Protein 2HTD (pdb70)

Organism: Lactobacillus delbrueckii subsp. bulgaricus (strain ATCC 11842 / DSM 20081 / BCRC 10696 / JCM 1002 / NBRC 13953 / NCIMB 11778 / NCTC 12712 / WDCM 00102 / Lb 14) (NCBI:txid390333)

Radius of gyration: 17.81 Å; Cα contacts (8 Å, |Δi|>4): 607; chains: 2; bounding box: 43×42×52 Å

Nearest PDB structures (foldseek):
  2htd-assembly1_A  TM=1.008E+00  e=8.133E-24  Lactobacillus delbrueckii subsp. bulgaricus ATCC BAA-365
  6ymh-assembly1_AAA  TM=8.395E-01  e=8.039E-05  Escherichia coli K-12
  6ymh-assembly1_BBB  TM=8.116E-01  e=1.077E-04  Escherichia coli K-12
  1jnw-assembly1_A-2  TM=7.736E-01  e=6.362E-05  Escherichia coli
  1dnl-assembly1_A  TM=7.709E-01  e=7.582E-05  Escherichia coli K-12

B-factor: mean 17.92, std 9.91, range [2.0, 63.34]

Foldseek 3Di:
DWPPDLFDDPVQQVLVVPAWKKKKWAAPVGHMDMDTFRAHDPHRFKDKGWAQPCDDRNVRLVVPIWMKMKRDPPVVGDIKMFTWRKDKAQQDPVLCVVCVVDPRNRIIMIMTGTDTMDD/DDDWWPPDLFADPVQQVLVVPFWKKKWWADPVRDIDIDTFRAHDPHRFKDKGWAQPCPRRVVRLVVFIWMKMKGADVVVRDIKMFIWRKDKAQDDVVLCVVCVVDPRSRIIMIMTGTDTMDD

Secondary structure (P-SEA, 3-state):
cccccccccaaaaaaaacbbbbbbbbcccbbbbbbbbccccccccbbbbbcccccaaaaaaaabbbbbbbbccccccccccccbbbbbbcccaaaaaaacccccccbbbbbbbbccccc/ccccccccccccaaaaaaaaccbbbbbbbcccccccccccccccccccbbbbbbccccaaaaaaaabbbbbbbbbbcccccbbbbbbbbbbbcccaaaaaaacccccccbbbbbbbbccccc

Sequence (241 aa):
KKLNTNKLTEEEQVNLFKNNLVYLATVDADGNPQVGPKGSTVLDPSHLLQYLEKTKGEAYENIKRRGSKVALVAADVPSSHTAVRRVLATTAEVHEDDDYAKKVLAKTEFPNAFVVNLNNIEEVFAFQGKKLNTNKLTEEQVNLFKNNLVYLATVDADGNPQVGPKGSTVLDPSHLQYLEKTKGEAYENIKRGSKVALLVAADVPSHTAVRVLATAEVHEDDDYAKKVLAKTEFPNAFVVNLNIEEVFA

Solvent-accessible surface area: 11544 Å² total

Structure (mmCIF, N/CA/C/O backbone):
data_2HTD
#
_entry.id   2HTD
#
_cell.length_a   34.104
_cell.length_b   71.123
_cell.length_c   47.031
_cell.angle_alpha   90.000
_cell.angle_beta   90.860
_cell.angle_gamma   90.000
#
_symmetry.space_group_name_H-M   'P 1 21 1'
#
loop_
_entity.id
_entity.type
_entity.pdbx_description
1 polymer "Predicted flavin-nucleotide-binding protein from COG3576 family structurally related to pyridoxine 5'-phosphate oxidase"
2 non-polymer 'SULFATE ION'
3 non-polymer 'CHLORIDE ION'
4 water water
#
loop_
_atom_site.group_PDB
_atom_site.id
_atom_site.type_symbol
_atom_site.label_atom_id
_atom_site.label_alt_id
_atom_site.label_comp_id
_atom_site.label_asym_id
_atom_site.label_entity_id
_atom_site.label_seq_id
_atom_site.pdbx_PDB_ins_code
_atom_site.Cartn_x
_atom_site.Cartn_y
_atom_site.Cartn_z
_atom_site.occupancy
_atom_site.B_iso_or_equiv
_atom_site.auth_seq_id
_atom_site.auth_comp_id
_atom_site.auth_asym_id
_atom_site.auth_atom_id
_atom_site.pdbx_PDB_model_num
ATOM 1 C C . GLY A 1 19 ? 37.353 15.864 28.073 1.00 25.83 0 GLY A C 1
ATOM 2 O O . GLY A 1 19 ? 37.691 14.693 27.896 1.00 24.86 0 GLY A O 1
ATOM 11 N N . LYS A 1 21 ? 34.686 13.241 29.335 1.00 19.87 2 LYS A N 1
ATOM 12 C CA . LYS A 1 21 ? 33.764 12.430 28.527 1.00 18.51 2 LYS A CA 1
ATOM 13 C C . LYS A 1 21 ? 32.706 11.793 29.426 1.00 13.64 2 LYS A C 1
ATOM 14 O O . LYS A 1 21 ? 32.967 11.573 30.592 1.00 10.56 2 LYS A O 1
ATOM 17 N N . LYS A 1 22 ? 31.529 11.501 28.860 1.00 13.57 3 LYS A N 1
ATOM 18 C CA . LYS A 1 22 ? 30.466 10.804 29.584 1.00 12.56 3 LYS A CA 1
ATOM 19 C C . LYS A 1 22 ? 30.983 9.460 30.027 1.00 11.23 3 LYS A C 1
ATOM 20 O O . LYS A 1 22 ? 31.481 8.720 29.189 1.00 9.56 3 LYS A O 1
ATOM 25 N N . LEU A 1 23 ? 30.801 9.117 31.303 1.00 9.41 4 LEU A N 1
ATOM 26 C CA . LEU A 1 23 ? 31.230 7.806 31.827 1.00 8.95 4 LEU A CA 1
ATOM 27 C C . LEU A 1 23 ? 30.111 6.767 31.809 1.00 12.00 4 LEU A C 1
ATOM 28 O O . LEU A 1 23 ? 30.350 5.590 32.098 1.00 12.91 4 LEU A O 1
ATOM 33 N N . ASN A 1 24 ? 28.909 7.183 31.429 1.00 9.66 5 ASN A N 1
ATOM 34 C CA . ASN A 1 24 ? 27.775 6.255 31.298 1.00 8.86 5 ASN A CA 1
ATOM 35 C C . ASN A 1 24 ? 27.440 5.594 32.633 1.00 7.99 5 ASN A C 1
ATOM 36 O O . ASN A 1 24 ? 27.284 4.384 32.746 1.00 9.17 5 ASN A O 1
ATOM 41 N N . THR A 1 25 ? 27.346 6.425 33.663 1.00 8.61 6 THR A N 1
ATOM 42 C CA . THR A 1 25 ? 27.012 5.977 35.011 1.00 9.40 6 THR A CA 1
ATOM 43 C C . THR A 1 25 ? 26.396 7.121 35.772 1.00 11.45 6 THR A C 1
ATOM 44 O O . THR A 1 25 ? 26.614 8.284 35.406 1.00 10.53 6 THR A O 1
ATOM 48 N N . ASN A 1 26 ? 25.601 6.810 36.811 1.00 10.46 7 ASN A N 1
ATOM 49 C CA . ASN A 1 26 ? 25.165 7.858 37.736 1.00 7.80 7 ASN A CA 1
ATOM 50 C C . ASN A 1 26 ? 25.796 7.708 39.115 1.00 9.28 7 ASN A C 1
ATOM 51 O O . ASN A 1 26 ? 25.296 8.266 40.091 1.00 11.62 7 ASN A O 1
ATOM 56 N N . LYS A 1 27 ? 26.920 7.014 39.181 1.00 9.27 8 LYS A N 1
ATOM 57 C CA . LYS A 1 27 ? 27.585 6.717 40.461 1.00 10.06 8 LYS A CA 1
ATOM 58 C C . LYS A 1 27 ? 29.040 7.183 40.448 1.00 12.60 8 LYS A C 1
ATOM 59 O O . LYS A 1 27 ? 29.843 6.741 39.621 1.00 12.07 8 LYS A O 1
ATOM 65 N N . LEU A 1 28 ? 29.386 8.036 41.399 1.00 12.75 9 LEU A N 1
ATOM 66 C CA . LEU A 1 28 ? 30.757 8.457 41.622 1.00 13.04 9 LEU A CA 1
ATOM 67 C C . LEU A 1 28 ? 31.625 7.315 42.074 1.00 12.61 9 LEU A C 1
ATOM 68 O O . LEU A 1 28 ? 31.176 6.447 42.799 1.00 9.74 9 LEU A O 1
ATOM 73 N N . THR A 1 29 ? 32.879 7.312 41.626 1.00 11.57 10 THR A N 1
ATOM 74 C CA . THR A 1 29 ? 33.875 6.390 42.134 1.00 10.55 10 THR A CA 1
ATOM 75 C C . THR A 1 29 ? 34.426 6.934 43.418 1.00 10.13 10 THR A C 1
ATOM 76 O O . THR A 1 29 ? 34.234 8.117 43.719 1.00 8.31 10 THR A O 1
ATOM 80 N N . GLU A 1 30 ? 35.183 6.116 44.144 1.00 9.66 11 GLU A N 1
ATOM 81 C CA . GLU A 1 30 ? 35.828 6.607 45.351 1.00 8.15 11 GLU A CA 1
ATOM 82 C C . GLU A 1 30 ? 36.742 7.834 45.095 1.00 10.00 11 GLU A C 1
ATOM 83 O O . GLU A 1 30 ? 36.719 8.783 45.860 1.00 10.47 11 GLU A O 1
ATOM 89 N N . GLU A 1 31 ? 37.524 7.815 44.022 1.00 9.56 12 GLU A N 1
ATOM 90 C CA A GLU A 1 31 ? 38.389 8.949 43.697 0.70 8.37 12 GLU A CA 1
ATOM 91 C CA B GLU A 1 31 ? 38.389 8.941 43.677 0.30 8.28 12 GLU A CA 1
ATOM 92 C C . GLU A 1 31 ? 37.557 10.195 43.479 1.00 8.01 12 GLU A C 1
ATOM 93 O O . GLU A 1 31 ? 37.960 11.308 43.860 1.00 9.15 12 GLU A O 1
ATOM 98 N N . GLN A 1 32 ? 36.393 10.039 42.855 1.00 8.51 13 GLN A N 1
ATOM 99 C CA . GLN A 1 32 ? 35.527 11.194 42.576 1.00 7.78 13 GLN A CA 1
ATOM 100 C C . GLN A 1 32 ? 34.842 11.736 43.813 1.00 8.72 13 GLN A C 1
ATOM 101 O O . GLN A 1 32 ? 34.691 12.935 43.964 1.00 8.59 13 GLN A O 1
ATOM 107 N N . VAL A 1 33 ? 34.435 10.841 44.698 1.00 9.25 14 VAL A N 1
ATOM 108 C CA . VAL A 1 33 ? 33.972 11.257 46.031 1.00 11.72 14 VAL A CA 1
ATOM 109 C C . VAL A 1 33 ? 35.043 12.120 46.694 1.00 10.60 14 VAL A C 1
ATOM 110 O O . VAL A 1 33 ? 34.761 13.203 47.238 1.00 11.67 14 VAL A O 1
ATOM 114 N N . ASN A 1 34 ? 36.287 11.652 46.686 1.00 10.87 15 ASN A N 1
ATOM 115 C CA . ASN A 1 34 ? 37.353 12.453 47.294 1.00 12.47 15 ASN A CA 1
ATOM 116 C C . ASN A 1 34 ? 37.605 13.782 46.602 1.00 11.28 15 ASN A C 1
ATOM 117 O O . ASN A 1 34 ? 37.877 14.784 47.251 1.00 10.21 15 ASN A O 1
ATOM 122 N N . LEU A 1 35 ? 37.461 13.812 45.283 1.00 9.74 16 LEU A N 1
ATOM 123 C CA . LEU A 1 35 ? 37.544 15.100 44.582 1.00 6.51 16 LEU A CA 1
ATOM 124 C C . LEU A 1 35 ? 36.497 16.104 45.089 1.00 7.76 16 LEU A C 1
ATOM 125 O O . LEU A 1 35 ? 36.794 17.270 45.296 1.00 8.55 16 LEU A O 1
ATOM 130 N N . PHE A 1 36 ? 35.261 15.641 45.247 1.00 9.39 17 PHE A N 1
ATOM 131 C CA . PHE A 1 36 ? 34.208 16.513 45.782 1.00 8.73 17 PHE A CA 1
ATOM 132 C C . PHE A 1 36 ? 34.524 16.917 47.210 1.00 10.52 17 PHE A C 1
ATOM 133 O O . PHE A 1 36 ? 34.233 18.016 47.619 1.00 11.23 17 PHE A O 1
ATOM 141 N N . LYS A 1 37 ? 35.117 16.024 47.979 1.00 9.69 18 LYS A N 1
ATOM 142 C CA . LYS A 1 37 ? 35.382 16.315 49.385 1.00 11.96 18 LYS A CA 1
ATOM 143 C C . LYS A 1 37 ? 36.484 17.354 49.561 1.00 13.04 18 LYS A C 1
ATOM 144 O O . LYS A 1 37 ? 36.452 18.165 50.479 1.00 11.88 18 LYS A O 1
ATOM 150 N N . ASN A 1 38 ? 37.497 17.283 48.701 1.00 11.08 19 ASN A N 1
ATOM 151 C CA . ASN A 1 38 ? 38.762 18.017 48.916 1.00 10.71 19 ASN A CA 1
ATOM 152 C C . ASN A 1 38 ? 38.989 19.244 48.065 1.00 10.13 19 ASN A C 1
ATOM 153 O O . ASN A 1 38 ? 40.003 19.893 48.185 1.00 11.16 19 ASN A O 1
ATOM 158 N N . ASN A 1 39 ? 38.041 19.583 47.213 1.00 10.15 20 ASN A N 1
ATOM 159 C CA . ASN A 1 39 ? 38.168 20.743 46.350 1.00 11.46 20 ASN A CA 1
ATOM 160 C C . ASN A 1 39 ? 36.903 21.580 46.349 1.00 12.23 20 ASN A C 1
ATOM 161 O O . ASN A 1 39 ? 35.810 21.073 46.616 1.00 14.57 20 ASN A O 1
ATOM 166 N N . LEU A 1 40 ? 37.066 22.868 46.049 1.00 12.37 21 LEU A N 1
ATOM 167 C CA . LEU A 1 40 ? 35.934 23.774 45.910 1.00 12.36 21 LEU A CA 1
ATOM 168 C C . LEU A 1 40 ? 35.129 23.393 44.667 1.00 12.98 21 LEU A C 1
ATOM 169 O O . LEU A 1 40 ? 35.678 23.296 43.559 1.00 11.74 21 LEU A O 1
ATOM 174 N N . VAL A 1 41 ? 33.825 23.212 44.856 1.00 9.68 22 VAL A N 1
ATOM 175 C CA . VAL A 1 41 ? 32.900 22.776 43.797 1.00 10.21 22 VAL A CA 1
ATOM 176 C C . VAL A 1 41 ? 32.280 23.997 43.181 1.00 10.42 22 VAL A C 1
ATOM 177 O O . VAL A 1 41 ? 31.926 24.927 43.870 1.00 11.65 22 VAL A O 1
ATOM 181 N N . TYR A 1 42 ? 32.121 23.977 41.865 1.00 10.72 23 TYR A N 1
ATOM 182 C CA . TYR A 1 42 ? 31.378 25.007 41.163 1.00 10.97 23 TYR A CA 1
ATOM 183 C C . TYR A 1 42 ? 30.126 24.393 40.551 1.00 10.86 23 TYR A C 1
ATOM 184 O O . TYR A 1 42 ? 30.132 23.265 40.083 1.00 11.03 23 TYR A O 1
ATOM 193 N N . LEU A 1 43 ? 29.048 25.154 40.603 1.00 11.50 24 LEU A N 1
ATOM 194 C CA . LEU A 1 43 ? 27.728 24.766 40.131 1.00 11.82 24 LEU A CA 1
ATOM 195 C C . LEU A 1 43 ? 27.289 25.681 39.002 1.00 12.15 24 LEU A C 1
ATOM 196 O O . LEU A 1 43 ? 27.581 26.873 39.023 1.00 14.16 24 LEU A O 1
ATOM 201 N N . ALA A 1 44 ? 26.563 25.118 38.032 1.00 10.01 25 ALA A N 1
ATOM 202 C CA . ALA A 1 44 ? 26.077 25.860 36.916 1.00 12.75 25 ALA A CA 1
ATOM 203 C C . ALA A 1 44 ? 24.620 25.480 36.653 1.00 11.36 25 ALA A C 1
ATOM 204 O O . ALA A 1 44 ? 24.224 24.331 36.872 1.00 9.94 25 ALA A O 1
ATOM 206 N N . THR A 1 45 ? 23.848 26.455 36.273 1.00 10.84 26 THR A N 1
ATOM 207 C CA . THR A 1 45 ? 22.457 26.292 35.879 1.00 9.54 26 THR A CA 1
ATOM 208 C C . THR A 1 45 ? 22.171 27.171 34.663 1.00 10.07 26 THR A C 1
ATOM 209 O O . THR A 1 45 ? 23.041 27.850 34.148 1.00 9.37 26 THR A O 1
ATOM 213 N N . VAL A 1 46 ? 20.970 27.033 34.135 1.00 8.80 27 VAL A N 1
ATOM 214 C CA . VAL A 1 46 ? 20.501 27.854 33.019 1.00 10.56 27 VAL A CA 1
ATOM 215 C C . VAL A 1 46 ? 19.177 28.432 33.336 1.00 9.64 27 VAL A C 1
ATOM 216 O O . VAL A 1 46 ? 18.359 27.813 34.008 1.00 9.71 27 VAL A O 1
ATOM 220 N N . ASP A 1 47 ? 18.969 29.644 32.863 1.00 8.13 28 ASP A N 1
ATOM 221 C CA . ASP A 1 47 ? 17.689 30.296 32.987 1.00 9.89 28 ASP A CA 1
ATOM 222 C C . ASP A 1 47 ? 16.717 29.707 31.959 1.00 11.57 28 ASP A C 1
ATOM 223 O O . ASP A 1 47 ? 17.078 28.781 31.230 1.00 11.50 28 ASP A O 1
ATOM 228 N N . ALA A 1 48 ? 15.475 30.150 31.980 1.00 13.26 29 ALA A N 1
ATOM 229 C CA . ALA A 1 48 ? 14.427 29.441 31.212 1.00 14.40 29 ALA A CA 1
ATOM 230 C C . ALA A 1 48 ? 14.605 29.630 29.707 1.00 15.19 29 ALA A C 1
ATOM 231 O O . ALA A 1 48 ? 14.028 28.877 28.900 1.00 15.96 29 ALA A O 1
ATOM 233 N N . ASP A 1 49 ? 15.365 30.664 29.352 1.00 12.41 30 ASP A N 1
ATOM 234 C CA . ASP A 1 49 ? 15.787 30.954 27.979 1.00 13.73 30 ASP A CA 1
ATOM 235 C C . ASP A 1 49 ? 17.088 30.246 27.587 1.00 14.74 30 ASP A C 1
ATOM 236 O O . ASP A 1 49 ? 17.510 30.302 26.451 1.00 15.19 30 ASP A O 1
ATOM 241 N N . GLY A 1 50 ? 17.737 29.613 28.548 1.00 12.48 31 GLY A N 1
ATOM 242 C CA . GLY A 1 50 ? 18.960 28.858 28.306 1.00 13.22 31 GLY A CA 1
ATOM 243 C C . GLY A 1 50 ? 20.227 29.647 28.630 1.00 14.67 31 GLY A C 1
ATOM 244 O O . GLY A 1 50 ? 21.316 29.151 28.381 1.00 21.06 31 GLY A O 1
ATOM 245 N N . ASN A 1 51 ? 20.150 30.877 29.140 1.00 12.00 32 ASN A N 1
ATOM 246 C CA . ASN A 1 51 ? 21.406 31.567 29.462 1.00 9.90 32 ASN A CA 1
ATOM 247 C C . ASN A 1 51 ? 22.068 30.938 30.691 1.00 9.94 32 ASN A C 1
ATOM 248 O O . ASN A 1 51 ? 21.410 30.718 31.695 1.00 10.89 32 ASN A O 1
ATOM 253 N N . PRO A 1 52 ? 23.371 30.612 30.607 1.00 11.19 33 PRO A N 1
ATOM 254 C CA . PRO A 1 52 ? 24.036 29.919 31.715 1.00 9.73 33 PRO A CA 1
ATOM 255 C C . PRO A 1 52 ? 24.382 30.836 32.887 1.00 8.52 33 PRO A C 1
ATOM 256 O O . PRO A 1 52 ? 24.516 32.056 32.731 1.00 9.98 33 PRO A O 1
ATOM 260 N N . GLN A 1 53 ? 24.537 30.208 34.054 1.00 11.22 34 GLN A N 1
ATOM 261 C CA . GLN A 1 53 ? 24.927 30.814 35.327 1.00 11.51 34 GLN A CA 1
ATOM 262 C C . GLN A 1 53 ? 25.937 29.871 35.937 1.00 8.66 34 GLN A C 1
ATOM 263 O O . GLN A 1 53 ? 25.886 28.652 35.705 1.00 8.55 34 GLN A O 1
ATOM 269 N N . VAL A 1 54 ? 26.889 30.404 36.689 1.00 8.20 35 VAL A N 1
ATOM 270 C CA . VAL A 1 54 ? 27.898 29.600 37.343 1.00 7.94 35 VAL A CA 1
ATOM 271 C C . VAL A 1 54 ? 28.416 30.273 38.597 1.00 8.05 35 VAL A C 1
ATOM 272 O O . VAL A 1 54 ? 28.535 31.491 38.667 1.00 8.96 35 VAL A O 1
ATOM 276 N N . GLY A 1 55 ? 28.694 29.455 39.611 1.00 8.83 36 GLY A N 1
ATOM 277 C CA . GLY A 1 55 ? 29.189 30.017 40.887 1.00 9.31 36 GLY A CA 1
ATOM 278 C C . GLY A 1 55 ? 29.712 28.964 41.826 1.00 7.12 36 GLY A C 1
ATOM 279 O O . GLY A 1 55 ? 29.428 27.755 41.669 1.00 10.40 36 GLY A O 1
ATOM 280 N N . PRO A 1 56 ? 30.556 29.381 42.779 1.00 8.02 37 PRO A N 1
ATOM 281 C CA . PRO A 1 56 ? 31.120 28.439 43.744 1.00 10.44 37 PRO A CA 1
ATOM 282 C C . PRO A 1 56 ? 30.080 28.005 44.774 1.00 13.83 37 PRO A C 1
ATOM 283 O O . PRO A 1 56 ? 29.185 28.781 45.101 1.00 11.76 37 PRO A O 1
ATOM 287 N N . LYS A 1 57 ? 30.208 26.772 45.276 1.00 12.18 38 LYS A N 1
ATOM 288 C CA . LYS A 1 57 ? 29.312 26.237 46.318 1.00 14.13 38 LYS A CA 1
ATOM 289 C C . LYS A 1 57 ? 30.121 25.520 47.385 1.00 12.65 38 LYS A C 1
ATOM 290 O O . LYS A 1 57 ? 30.376 24.307 47.301 1.00 15.57 38 LYS A O 1
ATOM 296 N N . GLY A 1 58 ? 30.544 26.283 48.393 1.00 12.43 39 GLY A N 1
ATOM 297 C CA . GLY A 1 58 ? 31.351 25.720 49.461 1.00 14.04 39 GLY A CA 1
ATOM 298 C C . GLY A 1 58 ? 30.667 24.702 50.335 1.00 14.96 39 GLY A C 1
ATOM 299 O O . GLY A 1 58 ? 31.339 23.866 50.919 1.00 16.76 39 GLY A O 1
ATOM 300 N N . SER A 1 59 ? 29.348 24.749 50.428 1.00 11.51 40 SER A N 1
ATOM 301 C CA . SER A 1 59 ? 28.602 23.783 51.262 1.00 13.88 40 SER A CA 1
ATOM 302 C C . SER A 1 59 ? 28.282 22.413 50.623 1.00 13.44 40 SER A C 1
ATOM 303 O O . SER A 1 59 ? 27.619 21.563 51.248 1.00 15.45 40 SER A O 1
ATOM 314 N N . THR A 1 61 ? 28.149 18.670 49.551 1.00 13.09 42 THR A N 1
ATOM 315 C CA . THR A 1 61 ? 28.446 17.462 50.311 1.00 14.17 42 THR A CA 1
ATOM 316 C C . THR A 1 61 ? 27.956 16.281 49.516 1.00 13.04 42 THR A C 1
ATOM 317 O O . THR A 1 61 ? 26.824 16.291 49.023 1.00 12.22 42 THR A O 1
ATOM 321 N N . VAL A 1 62 ? 28.779 15.234 49.427 1.00 12.65 43 VAL A N 1
ATOM 322 C CA . VAL A 1 62 ? 28.320 13.964 48.885 1.00 11.68 43 VAL A CA 1
ATOM 323 C C . VAL A 1 62 ? 27.552 13.190 49.948 1.00 11.57 43 VAL A C 1
ATOM 324 O O . VAL A 1 62 ? 28.027 13.035 51.051 1.00 12.38 43 VAL A O 1
ATOM 328 N N . LEU A 1 63 ? 26.332 12.756 49.635 1.00 9.23 44 LEU A N 1
ATOM 329 C CA . LEU A 1 63 ? 25.523 11.926 50.543 1.00 8.08 44 LEU A CA 1
ATOM 330 C C . LEU A 1 63 ? 25.755 10.437 50.262 1.00 10.50 44 LEU A C 1
ATOM 331 O O . LEU A 1 63 ? 25.818 9.629 51.164 1.00 12.10 44 LEU A O 1
ATOM 336 N N . ASP A 1 64 ? 25.847 10.101 48.979 1.00 11.20 45 ASP A N 1
ATOM 337 C CA . ASP A 1 64 ? 26.108 8.720 48.549 1.00 10.12 45 ASP A CA 1
ATOM 338 C C . ASP A 1 64 ? 26.588 8.768 47.106 1.00 10.11 45 ASP A C 1
ATOM 339 O O . ASP A 1 64 ? 26.703 9.856 46.559 1.00 10.00 45 ASP A O 1
ATOM 344 N N . PRO A 1 65 ? 26.947 7.622 46.503 1.00 11.30 46 PRO A N 1
ATOM 345 C CA . PRO A 1 65 ? 27.565 7.849 45.174 1.00 13.33 46 PRO A CA 1
ATOM 346 C C . PRO A 1 65 ? 26.702 8.505 44.083 1.00 10.27 46 PRO A C 1
ATOM 347 O O . PRO A 1 65 ? 27.253 8.871 43.064 1.00 13.02 46 PRO A O 1
ATOM 351 N N . SER A 1 66 ? 25.387 8.607 44.276 1.00 10.64 47 SER A N 1
ATOM 352 C CA . SER A 1 66 ? 24.491 9.128 43.265 1.00 10.05 47 SER A CA 1
ATOM 353 C C . SER A 1 66 ? 23.762 10.392 43.766 1.00 10.99 47 SER A C 1
ATOM 354 O O . SER A 1 66 ? 22.847 10.861 43.096 1.00 10.23 47 SER A O 1
ATOM 357 N N . HIS A 1 67 ? 24.137 10.897 44.944 1.00 8.91 48 HIS A N 1
ATOM 358 C CA . HIS A 1 67 ? 23.417 12.042 45.532 1.00 10.20 48 HIS A CA 1
ATOM 359 C C . HIS A 1 67 ? 24.339 12.986 46.239 1.00 10.61 48 HIS A C 1
ATOM 360 O O . HIS A 1 67 ? 25.217 12.575 46.994 1.00 11.14 48 HIS A O 1
ATOM 367 N N . LEU A 1 68 ? 24.117 14.281 45.983 1.00 10.21 49 LEU A N 1
ATOM 368 C CA A LEU A 1 68 ? 24.816 15.328 46.703 0.60 10.62 49 LEU A CA 1
ATOM 369 C CA B LEU A 1 68 ? 24.819 15.358 46.652 0.40 10.93 49 LEU A CA 1
ATOM 370 C C . LEU A 1 68 ? 23.825 16.260 47.381 1.00 11.08 49 LEU A C 1
ATOM 371 O O . LEU A 1 68 ? 22.592 16.141 47.199 1.00 11.09 49 LEU A O 1
ATOM 380 N N . GLN A 1 69 ? 24.350 17.159 48.194 1.00 10.28 50 GLN A N 1
ATOM 381 C CA . GLN A 1 69 ? 23.513 18.112 48.898 1.00 11.05 50 GLN A CA 1
ATOM 382 C C . GLN A 1 69 ? 24.267 19.374 49.190 1.00 11.58 50 GLN A C 1
ATOM 383 O O . GLN A 1 69 ? 25.448 19.353 49.508 1.00 12.10 50 GLN A O 1
ATOM 389 N N . TYR A 1 70 ? 23.594 20.511 49.075 1.00 9.81 51 TYR A N 1
ATOM 390 C CA . TYR A 1 70 ? 24.196 21.793 49.453 1.00 10.81 51 TYR A CA 1
ATOM 391 C C . TYR A 1 70 ? 23.175 22.690 50.122 1.00 9.90 51 TYR A C 1
ATOM 392 O O . TYR A 1 70 ? 21.974 22.395 50.097 1.00 10.18 51 TYR A O 1
ATOM 401 N N . LEU A 1 71 ? 23.655 23.813 50.652 1.00 12.89 52 LEU A N 1
ATOM 402 C CA . LEU A 1 71 ? 22.779 24.746 51.315 1.00 12.00 52 LEU A CA 1
ATOM 403 C C . LEU A 1 71 ? 22.611 25.914 50.385 1.00 14.14 52 LEU A C 1
ATOM 404 O O . LEU A 1 71 ? 23.575 26.373 49.755 1.00 15.63 52 LEU A O 1
ATOM 409 N N . GLU A 1 72 ? 21.377 26.380 50.269 1.00 12.69 53 GLU A N 1
ATOM 410 C CA . GLU A 1 72 ? 21.112 27.591 49.533 1.00 14.27 53 GLU A CA 1
ATOM 411 C C . GLU A 1 72 ? 20.842 28.666 50.557 1.00 14.91 53 GLU A C 1
ATOM 412 O O . GLU A 1 72 ? 19.757 28.767 51.134 1.00 13.50 53 GLU A O 1
ATOM 418 N N . LYS A 1 73 ? 21.851 29.475 50.817 1.00 15.75 54 LYS A N 1
ATOM 419 C CA . LYS A 1 73 ? 21.736 30.490 51.856 1.00 15.70 54 LYS A CA 1
ATOM 420 C C . LYS A 1 73 ? 21.211 31.822 51.317 1.00 20.39 54 LYS A C 1
ATOM 421 O O . LYS A 1 73 ? 20.561 32.579 52.031 1.00 20.82 54 LYS A O 1
ATOM 427 N N . THR A 1 74 ? 21.474 32.091 50.043 1.00 24.01 55 THR A N 1
ATOM 428 C CA . THR A 1 74 ? 21.225 33.412 49.461 1.00 27.68 55 THR A CA 1
ATOM 429 C C . THR A 1 74 ? 20.036 33.413 48.531 1.00 26.78 55 THR A C 1
ATOM 430 O O . THR A 1 74 ? 19.447 34.461 48.272 1.00 27.46 55 THR A O 1
ATOM 434 N N . LYS A 1 75 ? 19.691 32.257 47.987 1.00 25.86 56 LYS A N 1
ATOM 435 C CA . LYS A 1 75 ? 18.505 32.215 47.190 1.00 27.51 56 LYS A CA 1
ATOM 436 C C . LYS A 1 75 ? 18.614 33.277 46.060 1.00 25.77 56 LYS A C 1
ATOM 437 O O . LYS A 1 75 ? 17.733 34.101 45.907 1.00 27.30 56 LYS A O 1
ATOM 443 N N . GLY A 1 76 ? 19.723 33.206 45.301 1.00 21.45 57 GLY A N 1
ATOM 444 C CA . GLY A 1 76 ? 20.059 34.062 44.148 1.00 19.05 57 GLY A CA 1
ATOM 445 C C . GLY A 1 76 ? 19.688 33.476 42.773 1.00 17.74 57 GLY A C 1
ATOM 446 O O . GLY A 1 76 ? 18.603 32.955 42.622 1.00 14.40 57 GLY A O 1
ATOM 447 N N . GLU A 1 77 ? 20.566 33.585 41.770 1.00 13.01 58 GLU A N 1
ATOM 448 C CA . GLU A 1 77 ? 20.183 33.274 40.392 1.00 14.83 58 GLU A CA 1
ATOM 449 C C . GLU A 1 77 ? 20.116 31.771 40.145 1.00 12.66 58 GLU A C 1
ATOM 450 O O . GLU A 1 77 ? 19.202 31.323 39.450 1.00 10.10 58 GLU A O 1
ATOM 456 N N . ALA A 1 78 ? 21.065 30.995 40.696 1.00 10.04 59 ALA A N 1
ATOM 457 C CA . ALA A 1 78 ? 21.007 29.539 40.601 1.00 10.41 59 ALA A CA 1
ATOM 458 C C . ALA A 1 78 ? 19.690 29.059 41.184 1.00 10.52 59 ALA A C 1
ATOM 459 O O . ALA A 1 78 ? 19.001 28.235 40.595 1.00 10.11 59 ALA A O 1
ATOM 461 N N . TYR A 1 79 ? 19.328 29.594 42.329 1.00 11.38 60 TYR A N 1
ATOM 462 C CA . TYR A 1 79 ? 18.056 29.225 42.972 1.00 12.07 60 TYR A CA 1
ATOM 463 C C . TYR A 1 79 ? 16.879 29.514 42.064 1.00 11.11 60 TYR A C 1
ATOM 464 O O . TYR A 1 79 ? 15.974 28.702 41.888 1.00 10.14 60 TYR A O 1
ATOM 473 N N . GLU A 1 80 ? 16.850 30.716 41.513 1.00 7.83 61 GLU A N 1
ATOM 474 C CA . GLU A 1 80 ? 15.734 31.100 40.646 1.00 9.98 61 GLU A CA 1
ATOM 475 C C . GLU A 1 80 ? 15.681 30.185 39.398 1.00 9.80 61 GLU A C 1
ATOM 476 O O . GLU A 1 80 ? 14.629 29.797 38.921 1.00 8.27 61 GLU A O 1
ATOM 482 N N . ASN A 1 81 ? 16.837 29.822 38.863 1.00 8.23 62 ASN A N 1
ATOM 483 C CA . ASN A 1 81 ? 16.859 28.965 37.692 1.00 7.70 62 ASN A CA 1
ATOM 484 C C . ASN A 1 81 ? 16.374 27.534 38.011 1.00 6.96 62 ASN A C 1
ATOM 485 O O . ASN A 1 81 ? 15.650 26.911 37.232 1.00 6.30 62 ASN A O 1
ATOM 490 N N . ILE A 1 82 ? 16.795 27.019 39.155 1.00 7.20 63 ILE A N 1
ATOM 491 C CA . ILE A 1 82 ? 16.361 25.705 39.587 1.00 6.84 63 ILE A CA 1
ATOM 492 C C . ILE A 1 82 ? 14.867 25.688 39.840 1.00 6.30 63 ILE A C 1
ATOM 493 O O . ILE A 1 82 ? 14.194 24.754 39.436 1.00 7.64 63 ILE A O 1
ATOM 498 N N . LYS A 1 83 ? 14.354 26.751 40.458 1.00 6.48 64 LYS A N 1
ATOM 499 C CA . LYS A 1 83 ? 12.913 26.864 40.720 1.00 8.82 64 LYS A CA 1
ATOM 500 C C . LYS A 1 83 ? 12.090 26.738 39.435 1.00 7.34 64 LYS A C 1
ATOM 501 O O . LYS A 1 83 ? 10.943 26.243 39.465 1.00 6.50 64 LYS A O 1
ATOM 507 N N . ARG A 1 84 ? 12.673 27.184 38.313 1.00 7.67 65 ARG A N 1
ATOM 508 C CA A ARG A 1 84 ? 12.002 27.166 36.994 0.50 7.83 65 ARG A CA 1
ATOM 509 C CA B ARG A 1 84 ? 11.973 27.156 37.014 0.50 7.41 65 ARG A CA 1
ATOM 510 C C . ARG A 1 84 ? 12.320 25.931 36.175 1.00 8.69 65 ARG A C 1
ATOM 511 O O . ARG A 1 84 ? 11.838 25.808 35.048 1.00 9.80 65 ARG A O 1
ATOM 526 N N . GLY A 1 85 ? 13.132 25.042 36.735 1.00 6.65 66 GLY A N 1
ATOM 527 C CA . GLY A 1 85 ? 13.349 23.701 36.165 1.00 7.79 66 GLY A CA 1
ATOM 528 C C . GLY A 1 85 ? 14.735 23.379 35.648 1.00 7.21 66 GLY A C 1
ATOM 529 O O . GLY A 1 85 ? 14.926 22.293 35.048 1.00 9.23 66 GLY A O 1
ATOM 530 N N . SER A 1 86 ? 15.702 24.269 35.860 1.00 8.54 67 SER A N 1
ATOM 531 C CA . SER A 1 86 ? 17.076 23.991 35.438 1.00 10.28 67 SER A CA 1
ATOM 532 C C . SER A 1 86 ? 17.622 22.708 36.042 1.00 10.07 67 SER A C 1
ATOM 533 O O . SER A 1 86 ? 17.470 22.461 37.255 1.00 9.68 67 SER A O 1
ATOM 536 N N . LYS A 1 87 ? 18.279 21.887 35.223 1.00 9.15 68 LYS A N 1
ATOM 537 C CA . LYS A 1 87 ? 19.171 20.907 35.792 1.00 9.67 68 LYS A CA 1
ATOM 538 C C . LYS A 1 87 ? 20.447 21.574 36.296 1.00 10.58 68 LYS A C 1
ATOM 539 O O . LYS A 1 87 ? 20.676 22.776 36.095 1.00 8.71 68 LYS A O 1
ATOM 545 N N . VAL A 1 88 ? 21.265 20.819 36.997 1.00 8.06 69 VAL A N 1
ATOM 546 C CA . VAL A 1 88 ? 22.399 21.399 37.704 1.00 8.51 69 VAL A CA 1
ATOM 547 C C . VAL A 1 88 ? 23.671 20.664 37.282 1.00 7.43 69 VAL A C 1
ATOM 548 O O . VAL A 1 88 ? 23.702 19.416 37.332 1.00 9.43 69 VAL A O 1
ATOM 552 N N . ALA A 1 89 ? 24.667 21.404 36.841 1.00 8.79 70 ALA A N 1
ATOM 553 C CA . ALA A 1 89 ? 25.991 20.841 36.542 1.00 9.60 70 ALA A CA 1
ATOM 554 C C . ALA A 1 89 ? 26.918 21.185 37.692 1.00 9.56 70 ALA A C 1
ATOM 555 O O . ALA A 1 89 ? 26.911 22.315 38.207 1.00 10.91 70 ALA A O 1
ATOM 557 N N . LEU A 1 90 ? 27.762 20.230 38.063 1.00 8.91 71 LEU A N 1
ATOM 558 C CA . LEU A 1 90 ? 28.779 20.489 39.065 1.00 8.02 71 LEU A CA 1
ATOM 559 C C . LEU A 1 90 ? 30.123 20.056 38.522 1.00 9.70 71 LEU A C 1
ATOM 560 O O . LEU A 1 90 ? 30.225 19.094 37.773 1.00 13.28 71 LEU A O 1
ATOM 565 N N . VAL A 1 91 ? 31.167 20.740 38.957 1.00 8.74 72 VAL A N 1
ATOM 566 C CA . VAL A 1 91 ? 32.515 20.253 38.760 1.00 10.16 72 VAL A CA 1
ATOM 567 C C . VAL A 1 91 ? 33.290 20.364 40.073 1.00 9.04 72 VAL A C 1
ATOM 568 O O . VAL A 1 91 ? 33.142 21.333 40.816 1.00 8.96 72 VAL A O 1
ATOM 572 N N . ALA A 1 92 ? 34.089 19.319 40.302 1.00 9.67 73 ALA A N 1
ATOM 573 C CA . ALA A 1 92 ? 35.087 19.271 41.353 1.00 8.41 73 ALA A CA 1
ATOM 574 C C . ALA A 1 92 ? 36.436 18.975 40.659 1.00 6.73 73 ALA A C 1
ATOM 575 O O . ALA A 1 92 ? 36.697 17.855 40.242 1.00 10.36 73 ALA A O 1
ATOM 577 N N . ALA A 1 93 ? 37.237 20.017 40.558 1.00 9.46 74 ALA A N 1
ATOM 578 C CA . ALA A 1 93 ? 38.535 19.973 39.868 1.00 9.36 74 ALA A CA 1
ATOM 579 C C . ALA A 1 93 ? 39.657 20.213 40.845 1.00 11.80 74 ALA A C 1
ATOM 580 O O . ALA A 1 93 ? 39.591 21.173 41.627 1.00 11.45 74 ALA A O 1
ATOM 582 N N . ASP A 1 94 ? 40.681 19.359 40.786 1.00 9.10 75 ASP A N 1
ATOM 583 C CA . ASP A 1 94 ? 41.952 19.577 41.442 1.00 9.36 75 ASP A CA 1
ATOM 584 C C . ASP A 1 94 ? 42.894 19.973 40.291 1.00 8.27 75 ASP A C 1
ATOM 585 O O . ASP A 1 94 ? 43.509 19.137 39.659 1.00 9.02 75 ASP A O 1
ATOM 590 N N . VAL A 1 95 ? 42.936 21.270 39.986 1.00 9.69 76 VAL A N 1
ATOM 591 C CA . VAL A 1 95 ? 43.582 21.725 38.767 1.00 9.49 76 VAL A CA 1
ATOM 592 C C . VAL A 1 95 ? 45.101 21.431 38.815 1.00 9.39 76 VAL A C 1
ATOM 593 O O . VAL A 1 95 ? 45.662 20.953 37.805 1.00 8.93 76 VAL A O 1
ATOM 597 N N . PRO A 1 96 ? 45.778 21.707 39.968 1.00 9.27 77 PRO A N 1
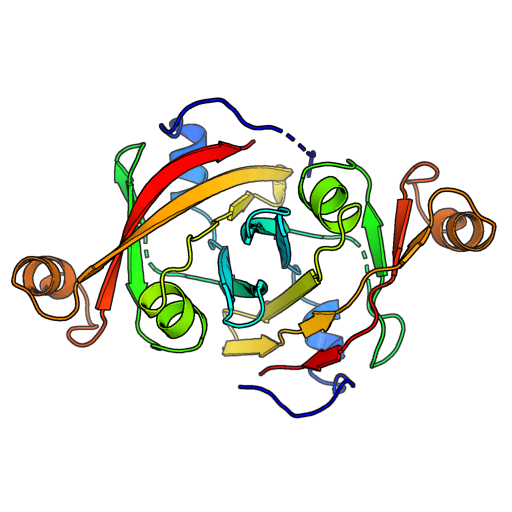ATOM 598 C CA . PRO A 1 96 ? 47.199 21.350 40.010 1.00 6.56 77 PRO A CA 1
ATOM 599 C C . PRO A 1 96 ? 47.457 19.876 39.692 1.00 6.45 77 PRO A C 1
ATOM 600 O O . PRO A 1 96 ? 48.438 19.577 39.001 1.00 8.44 77 PRO A O 1
ATOM 604 N N . SER A 1 97 ? 46.596 18.969 40.173 1.00 6.87 78 SER A N 1
ATOM 605 C CA A SER A 1 97 ? 46.835 17.519 39.990 0.60 7.54 78 SER A CA 1
ATOM 606 C CA B SER A 1 97 ? 46.863 17.526 39.976 0.40 7.15 78 SER A CA 1
ATOM 607 C C . SER A 1 97 ? 46.283 16.961 38.689 1.00 6.81 78 SER A C 1
ATOM 608 O O . SER A 1 97 ? 46.420 15.764 38.433 1.00 7.73 78 SER A O 1
ATOM 613 N N . HIS A 1 98 ? 45.664 17.803 37.875 1.00 8.22 79 HIS A N 1
ATOM 614 C CA . HIS A 1 98 ? 45.072 17.383 36.606 1.00 9.30 79 HIS A CA 1
ATOM 615 C C . HIS A 1 98 ? 44.049 16.278 36.793 1.00 10.30 79 HIS A C 1
ATOM 616 O O . HIS A 1 98 ? 43.980 15.332 36.000 1.00 12.10 79 HIS A O 1
ATOM 623 N N . THR A 1 99 ? 43.203 16.428 37.799 1.00 10.08 80 THR A N 1
ATOM 624 C CA . THR A 1 99 ? 42.105 15.485 37.984 1.00 10.03 80 THR A CA 1
ATOM 625 C C . THR A 1 99 ? 40.847 16.303 38.171 1.00 10.85 80 THR A C 1
ATOM 626 O O . THR A 1 99 ? 40.887 17.476 38.622 1.00 12.50 80 THR A O 1
ATOM 630 N N . ALA A 1 100 ? 39.736 15.732 37.710 1.00 7.94 81 ALA A N 1
ATOM 631 C CA . ALA A 1 100 ? 38.475 16.438 37.821 1.00 8.61 81 ALA A CA 1
ATOM 632 C C . ALA A 1 100 ? 37.335 15.516 37.561 1.00 9.28 81 ALA A C 1
ATOM 633 O O . ALA A 1 100 ? 37.489 14.453 36.957 1.00 7.69 81 ALA A O 1
ATOM 635 N N . VAL A 1 101 ? 36.182 15.870 38.100 1.00 8.13 82 VAL A N 1
ATOM 636 C CA . VAL A 1 101 ? 34.968 15.169 37.799 1.00 6.57 82 VAL A CA 1
ATOM 637 C C . VAL A 1 101 ? 33.840 16.155 37.622 1.00 9.19 82 VAL A C 1
ATOM 638 O O . VAL A 1 101 ? 33.836 17.230 38.219 1.00 7.88 82 VAL A O 1
ATOM 642 N N . ARG A 1 102 ? 32.916 15.856 36.719 1.00 12.12 83 ARG A N 1
ATOM 643 C CA A ARG A 1 102 ? 31.751 16.686 36.453 0.50 13.05 83 ARG A CA 1
ATOM 644 C CA B ARG A 1 102 ? 31.749 16.694 36.528 0.50 13.70 83 ARG A CA 1
ATOM 645 C C . ARG A 1 102 ? 30.500 15.821 36.596 1.00 12.01 83 ARG A C 1
ATOM 646 O O . ARG A 1 102 ? 30.538 14.617 36.289 1.00 12.03 83 ARG A O 1
ATOM 661 N N . VAL A 1 103 ? 29.402 16.417 37.057 1.00 12.53 84 VAL A N 1
ATOM 662 C CA . VAL A 1 103 ? 28.111 15.746 37.079 1.00 12.42 84 VAL A CA 1
ATOM 663 C C . VAL A 1 103 ? 27.018 16.627 36.517 1.00 11.38 84 VAL A C 1
ATOM 664 O O . VAL A 1 103 ? 27.116 17.843 36.510 1.00 13.16 84 VAL A O 1
ATOM 668 N N . LEU A 1 104 ? 26.009 15.960 35.969 1.00 12.82 85 LEU A N 1
ATOM 669 C CA . LEU A 1 104 ? 24.724 16.557 35.677 1.00 11.81 85 LEU A CA 1
ATOM 670 C C . LEU A 1 104 ? 23.702 15.899 36.618 1.00 11.09 85 LEU A C 1
ATOM 671 O O . LEU A 1 104 ? 23.663 14.665 36.753 1.00 13.63 85 LEU A O 1
ATOM 676 N N . ALA A 1 105 ? 22.876 16.725 37.229 1.00 13.51 86 ALA A N 1
ATOM 677 C CA . ALA A 1 105 ? 21.957 16.272 38.291 1.00 12.33 86 ALA A CA 1
ATOM 678 C C . ALA A 1 105 ? 20.655 17.019 38.212 1.00 12.63 86 ALA A C 1
ATOM 679 O O . ALA A 1 105 ? 20.564 18.140 37.638 1.00 12.66 86 ALA A O 1
ATOM 681 N N . THR A 1 106 ? 19.618 16.415 38.779 1.00 12.39 87 THR A N 1
ATOM 682 C CA A THR A 1 106 ? 18.369 17.169 39.050 0.50 11.32 87 THR A CA 1
ATOM 683 C CA B THR A 1 106 ? 18.331 17.046 39.039 0.50 12.32 87 THR A CA 1
ATOM 684 C C . THR A 1 106 ? 18.237 17.486 40.507 1.00 12.55 87 THR A C 1
ATOM 685 O O . THR A 1 106 ? 18.696 16.760 41.369 1.00 13.94 87 THR A O 1
ATOM 692 N N . ALA A 1 107 ? 17.596 18.632 40.777 1.00 13.56 88 ALA A N 1
ATOM 693 C CA . ALA A 1 107 ? 17.445 19.120 42.126 1.00 11.57 88 ALA A CA 1
ATOM 694 C C . ALA A 1 107 ? 16.092 18.797 42.764 1.00 10.73 88 ALA A C 1
ATOM 695 O O . ALA A 1 107 ? 15.065 18.713 42.092 1.00 11.70 88 ALA A O 1
ATOM 697 N N . GLU A 1 108 ? 16.141 18.627 44.094 1.00 12.71 89 GLU A N 1
ATOM 698 C CA . GLU A 1 108 ? 14.969 18.621 44.962 1.00 14.42 89 GLU A CA 1
ATOM 699 C C . GLU A 1 108 ? 15.211 19.656 46.036 1.00 13.06 89 GLU A C 1
ATOM 700 O O . GLU A 1 108 ? 16.186 19.573 46.735 1.00 13.51 89 GLU A O 1
ATOM 706 N N . VAL A 1 109 ? 14.344 20.662 46.130 1.00 12.11 90 VAL A N 1
ATOM 707 C CA . VAL A 1 109 ? 14.524 21.767 47.054 1.00 13.52 90 VAL A CA 1
ATOM 708 C C . VAL A 1 109 ? 13.692 21.530 48.303 1.00 12.71 90 VAL A C 1
ATOM 709 O O . VAL A 1 109 ? 12.494 21.318 48.219 1.00 12.93 90 VAL A O 1
ATOM 713 N N . HIS A 1 110 ? 14.332 21.584 49.467 1.00 13.06 91 HIS A N 1
ATOM 714 C CA . HIS A 1 110 ? 13.689 21.363 50.756 1.00 13.26 91 HIS A CA 1
ATOM 715 C C . HIS A 1 110 ? 13.756 22.684 51.511 1.00 12.87 91 HIS A C 1
ATOM 716 O O . HIS A 1 110 ? 14.825 23.161 51.899 1.00 14.78 91 HIS A O 1
ATOM 723 N N . GLU A 1 111 ? 12.630 23.329 51.704 1.00 15.13 92 GLU A N 1
ATOM 724 C CA . GLU A 1 111 ? 12.707 24.669 52.251 1.00 19.90 92 GLU A CA 1
ATOM 725 C C . GLU A 1 111 ? 12.653 24.666 53.788 1.00 21.71 92 GLU A C 1
ATOM 726 O O . GLU A 1 111 ? 13.571 25.148 54.458 1.00 25.69 92 GLU A O 1
ATOM 732 N N . ASP A 1 112 ? 11.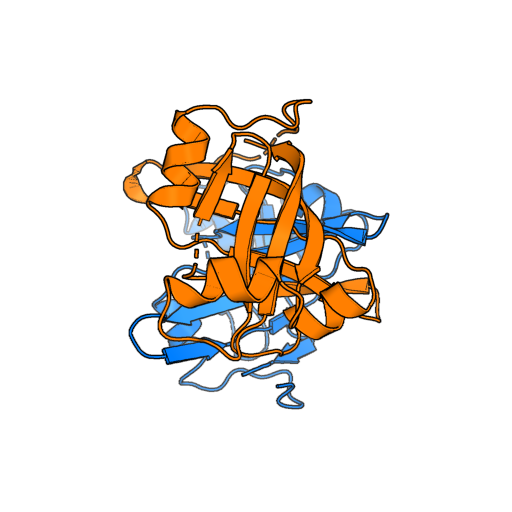615 24.089 54.355 1.00 20.79 93 ASP A N 1
ATOM 733 C CA . ASP A 1 112 ? 11.524 24.023 55.809 1.00 20.18 93 ASP A CA 1
ATOM 734 C C . ASP A 1 112 ? 10.693 22.806 56.213 1.00 18.09 93 ASP A C 1
ATOM 735 O O . ASP A 1 112 ? 9.860 22.875 57.115 1.00 19.27 93 ASP A O 1
ATOM 740 N N . ASP A 1 113 ? 10.904 21.692 55.521 1.00 16.75 94 ASP A N 1
ATOM 741 C CA . ASP A 1 113 ? 10.230 20.451 55.885 1.00 14.36 94 ASP A CA 1
ATOM 742 C C . ASP A 1 113 ? 11.066 19.756 56.950 1.00 13.61 94 ASP A C 1
ATOM 743 O O . ASP A 1 113 ? 12.116 20.244 57.375 1.00 13.52 94 ASP A O 1
ATOM 748 N N . ASP A 1 114 ? 10.600 18.610 57.406 1.00 14.43 95 ASP A N 1
ATOM 749 C CA . ASP A 1 114 ? 11.297 17.905 58.471 1.00 13.77 95 ASP A CA 1
ATOM 750 C C . ASP A 1 114 ? 12.724 17.521 58.070 1.00 13.69 95 ASP A C 1
ATOM 751 O O . ASP A 1 114 ? 13.640 17.542 58.899 1.00 12.28 95 ASP A O 1
ATOM 756 N N . TYR A 1 115 ? 12.920 17.208 56.786 1.00 14.16 96 TYR A N 1
ATOM 757 C CA . TYR A 1 115 ? 14.221 16.819 56.284 1.00 13.97 96 TYR A CA 1
ATOM 758 C C . TYR A 1 115 ? 15.160 17.991 56.396 1.00 15.11 96 TYR A C 1
ATOM 759 O O . TYR A 1 115 ? 16.260 17.852 56.934 1.00 15.92 96 TYR A O 1
ATOM 768 N N . ALA A 1 116 ? 14.713 19.160 55.926 1.00 13.62 97 ALA A N 1
ATOM 769 C CA . ALA A 1 116 ? 15.545 20.358 55.976 1.00 14.00 97 ALA A CA 1
ATOM 770 C C . ALA A 1 116 ? 15.960 20.617 57.423 1.00 12.57 97 ALA A C 1
ATOM 771 O O . ALA A 1 116 ? 17.133 20.870 57.706 1.00 13.85 97 ALA A O 1
ATOM 773 N N . LYS A 1 117 ? 15.021 20.492 58.349 1.00 13.90 98 LYS A N 1
ATOM 774 C CA . LYS A 1 117 ? 15.322 20.783 59.748 1.00 15.09 98 LYS A CA 1
ATOM 775 C C . LYS A 1 117 ? 16.383 19.839 60.318 1.00 16.31 98 LYS A C 1
ATOM 776 O O . LYS A 1 117 ? 17.301 20.257 61.040 1.00 16.89 98 LYS A O 1
ATOM 782 N N . LYS A 1 118 ? 16.240 18.563 59.988 1.00 16.20 99 LYS A N 1
ATOM 783 C CA . LYS A 1 118 ? 17.159 17.532 60.434 1.00 17.52 99 LYS A CA 1
ATOM 784 C C . LYS A 1 118 ? 18.566 17.876 59.939 1.00 17.49 99 LYS A C 1
ATOM 785 O O . LYS A 1 118 ? 19.540 17.837 60.703 1.00 18.38 99 LYS A O 1
ATOM 789 N N . VAL A 1 119 ? 18.661 18.263 58.671 1.00 16.20 100 VAL A N 1
ATOM 790 C CA . VAL A 1 119 ? 19.955 18.552 58.064 1.00 16.00 100 VAL A CA 1
ATOM 791 C C . VAL A 1 119 ? 20.586 19.812 58.671 1.00 17.95 100 VAL A C 1
ATOM 792 O O . VAL A 1 119 ? 21.783 19.839 58.998 1.00 18.28 100 VAL A O 1
ATOM 796 N N . LEU A 1 120 ? 19.773 20.848 58.829 1.00 13.79 101 LEU A N 1
ATOM 797 C CA . LEU A 1 120 ? 20.271 22.142 59.249 1.00 13.57 101 LEU A CA 1
ATOM 798 C C . LEU A 1 120 ? 20.593 22.220 60.732 1.00 16.47 101 LEU A C 1
ATOM 799 O O . LEU A 1 120 ? 21.273 23.149 61.168 1.00 19.45 101 LEU A O 1
ATOM 804 N N . ALA A 1 121 ? 20.105 21.257 61.512 1.00 16.42 102 ALA A N 1
ATOM 805 C CA . ALA A 1 121 ? 20.357 21.214 62.954 1.00 17.26 102 ALA A CA 1
ATOM 806 C C . ALA A 1 121 ? 21.840 21.068 63.237 1.00 18.63 102 ALA A C 1
ATOM 807 O O . ALA A 1 121 ? 22.324 21.422 64.323 1.00 20.42 102 ALA A O 1
ATOM 809 N N . LYS A 1 122 ? 22.560 20.529 62.270 1.00 20.49 103 LYS A N 1
ATOM 810 C CA . LYS A 1 122 ? 23.986 20.313 62.403 1.00 22.73 103 LYS A CA 1
ATOM 811 C C . LYS A 1 122 ? 24.797 21.500 61.867 1.00 22.88 103 LYS A C 1
ATOM 812 O O . LYS A 1 122 ? 26.015 21.393 61.702 1.00 25.91 103 LYS A O 1
ATOM 815 N N . THR A 1 123 ? 24.134 22.630 61.622 1.00 19.74 104 THR A N 1
ATOM 816 C CA . THR A 1 123 ? 24.762 23.776 60.965 1.00 17.28 104 THR A CA 1
ATOM 817 C C . THR A 1 123 ? 24.380 25.038 61.701 1.00 15.03 104 THR A C 1
ATOM 818 O O . THR A 1 123 ? 23.437 25.050 62.482 1.00 17.57 104 THR A O 1
ATOM 822 N N . GLU A 1 124 ? 25.100 26.107 61.393 1.00 15.21 105 GLU A N 1
ATOM 823 C CA . GLU A 1 124 ? 24.755 27.448 61.836 1.00 15.77 105 GLU A CA 1
ATOM 824 C C . GLU A 1 124 ? 23.798 28.168 60.888 1.00 13.28 105 GLU A C 1
ATOM 825 O O . GLU A 1 124 ? 23.653 29.383 60.981 1.00 16.26 105 GLU A O 1
ATOM 827 N N . PHE A 1 125 ? 23.128 27.437 59.999 1.00 15.42 106 PHE A N 1
ATOM 828 C CA . PHE A 1 125 ? 22.313 28.064 58.949 1.00 15.87 106 PHE A CA 1
ATOM 829 C C . PHE A 1 125 ? 20.870 27.563 58.994 1.00 14.86 106 PHE A C 1
ATOM 830 O O . PHE A 1 125 ? 20.403 26.948 58.041 1.00 14.00 106 PHE A O 1
ATOM 838 N N . PRO A 1 126 ? 20.157 27.863 60.089 1.00 12.17 107 PRO A N 1
ATOM 839 C CA . PRO A 1 126 ? 18.850 27.244 60.239 1.00 16.09 107 PRO A CA 1
ATOM 840 C C . PRO A 1 126 ? 17.797 27.722 59.233 1.00 16.60 107 PRO A C 1
ATOM 841 O O . PRO A 1 126 ? 16.763 27.077 59.094 1.00 17.02 107 PRO A O 1
ATOM 845 N N . ASN A 1 127 ? 18.048 28.833 58.559 1.00 15.75 108 ASN A N 1
ATOM 846 C CA . ASN A 1 127 ? 17.094 29.363 57.606 1.00 14.30 108 ASN A CA 1
ATOM 847 C C . ASN A 1 127 ? 17.499 29.187 56.154 1.00 16.65 108 ASN A C 1
ATOM 848 O O . ASN A 1 127 ? 16.832 29.708 55.253 1.00 15.81 108 ASN A O 1
ATOM 853 N N . ALA A 1 128 ? 18.561 28.418 55.916 1.00 13.33 109 ALA A N 1
ATOM 854 C CA . ALA A 1 128 ? 18.957 28.127 54.553 1.00 13.58 109 ALA A CA 1
ATOM 855 C C . ALA A 1 128 ? 17.957 27.137 53.979 1.00 15.26 109 ALA A C 1
ATOM 856 O O . ALA A 1 128 ? 17.204 26.487 54.727 1.00 16.32 109 ALA A O 1
ATOM 858 N N . PHE A 1 129 ? 17.940 26.998 52.657 1.00 15.28 110 PHE A N 1
ATOM 859 C CA . PHE A 1 129 ? 17.205 25.881 52.056 1.00 13.42 110 PHE A CA 1
ATOM 860 C C . PHE A 1 129 ? 18.212 24.788 51.808 1.00 13.69 110 PHE A C 1
ATOM 861 O O . PHE A 1 129 ? 19.386 25.088 51.635 1.00 15.74 110 PHE A O 1
ATOM 869 N N . VAL A 1 130 ? 17.754 23.535 51.777 1.00 13.62 111 VAL A N 1
ATOM 870 C CA . VAL A 1 130 ? 18.581 22.380 51.541 1.00 12.18 111 VAL A CA 1
ATOM 871 C C . VAL A 1 130 ? 18.240 21.850 50.165 1.00 13.40 111 VAL A C 1
ATOM 872 O O . VAL A 1 130 ? 17.086 21.561 49.873 1.00 13.15 111 VAL A O 1
ATOM 876 N N . VAL A 1 131 ? 19.242 21.734 49.313 1.00 14.10 112 VAL A N 1
ATOM 877 C CA . VAL A 1 131 ? 19.020 21.297 47.933 1.00 13.33 112 VAL A CA 1
ATOM 878 C C . VAL A 1 131 ? 19.700 19.966 47.772 1.00 12.49 112 VAL A C 1
ATOM 879 O O . VAL A 1 131 ? 20.912 19.828 48.039 1.00 13.53 112 VAL A O 1
ATOM 883 N N . ASN A 1 132 ? 18.907 18.958 47.449 1.00 10.82 113 ASN A N 1
ATOM 884 C CA . ASN A 1 132 ? 19.436 17.622 47.174 1.00 11.42 113 ASN A CA 1
ATOM 885 C C . ASN A 1 132 ? 19.575 17.444 45.689 1.00 13.65 113 ASN A C 1
ATOM 886 O O . ASN A 1 132 ? 18.689 17.809 44.946 1.00 14.85 113 ASN A O 1
ATOM 891 N N . LEU A 1 133 ? 20.684 16.867 45.245 1.00 13.59 114 LEU A N 1
ATOM 892 C CA . LEU A 1 133 ? 20.968 16.658 43.810 1.00 14.60 114 LEU A CA 1
ATOM 893 C C . LEU A 1 133 ? 21.082 15.168 43.508 1.00 14.88 114 LEU A C 1
ATOM 894 O O . LEU A 1 133 ? 21.840 14.445 44.162 1.00 15.07 114 LEU A O 1
ATOM 899 N N . ASN A 1 134 ? 20.255 14.701 42.556 1.00 12.94 115 ASN A N 1
ATOM 900 C CA A ASN A 1 134 ? 20.278 13.321 42.102 0.50 13.37 115 ASN A CA 1
ATOM 901 C CA B ASN A 1 134 ? 20.274 13.339 42.102 0.50 13.21 115 ASN A CA 1
ATOM 902 C C . ASN A 1 134 ? 21.101 13.269 40.823 1.00 12.18 115 ASN A C 1
ATOM 903 O O . ASN A 1 134 ? 20.734 13.871 39.820 1.00 13.59 115 ASN A O 1
ATOM 912 N N . ILE A 1 135 ? 22.208 12.554 40.869 1.00 14.11 116 ILE A N 1
ATOM 913 C CA . ILE A 1 135 ? 23.111 12.474 39.730 1.00 13.80 116 ILE A CA 1
ATOM 914 C C . ILE A 1 135 ? 22.437 11.680 38.597 1.00 11.96 116 ILE A C 1
ATOM 915 O O . ILE A 1 135 ? 21.893 10.624 38.813 1.00 13.60 116 ILE A O 1
ATOM 920 N N . GLU A 1 136 ? 22.471 12.274 37.394 1.00 13.17 117 GLU A N 1
ATOM 921 C CA . GLU A 1 136 ? 22.026 11.609 36.188 1.00 13.88 117 GLU A CA 1
ATOM 922 C C . GLU A 1 136 ? 23.194 11.083 35.342 1.00 12.26 117 GLU A C 1
ATOM 923 O O . GLU A 1 136 ? 23.066 10.075 34.688 1.00 12.76 117 GLU A O 1
ATOM 929 N N . GLU A 1 137 ? 24.304 11.796 35.341 1.00 11.88 118 GLU A N 1
ATOM 930 C CA . GLU A 1 137 ? 25.488 11.464 34.541 1.00 12.91 118 GLU A CA 1
ATOM 931 C C . GLU A 1 137 ? 26.725 11.976 35.221 1.00 12.17 118 GLU A C 1
ATOM 932 O O . GLU A 1 137 ? 26.730 13.088 35.765 1.00 13.08 118 GLU A O 1
ATOM 938 N N . VAL A 1 138 ? 27.788 11.188 35.144 1.00 10.99 119 VAL A N 1
ATOM 939 C CA . VAL A 1 138 ? 29.143 11.565 35.538 1.00 12.47 119 VAL A CA 1
ATOM 940 C C . VAL A 1 138 ? 30.046 11.674 34.295 1.00 12.69 119 VAL A C 1
ATOM 941 O O . VAL A 1 138 ? 29.933 10.877 33.366 1.00 12.39 119 VAL A O 1
ATOM 945 N N . PHE A 1 139 ? 30.917 12.668 34.308 1.00 12.47 120 PHE A N 1
ATOM 946 C CA . PHE A 1 139 ? 31.873 12.907 33.243 1.00 13.33 120 PHE A CA 1
ATOM 947 C C . PHE A 1 139 ? 33.259 13.021 33.827 1.00 14.88 120 PHE A C 1
ATOM 948 O O . PHE A 1 139 ? 33.477 13.629 34.866 1.00 12.54 120 PHE A O 1
ATOM 956 N N . ALA A 1 140 ? 34.233 12.501 33.117 1.00 15.36 121 ALA A N 1
ATOM 957 C CA . ALA A 1 140 ? 35.605 12.672 33.553 1.00 17.34 121 ALA A CA 1
ATOM 958 C C . ALA A 1 140 ? 36.5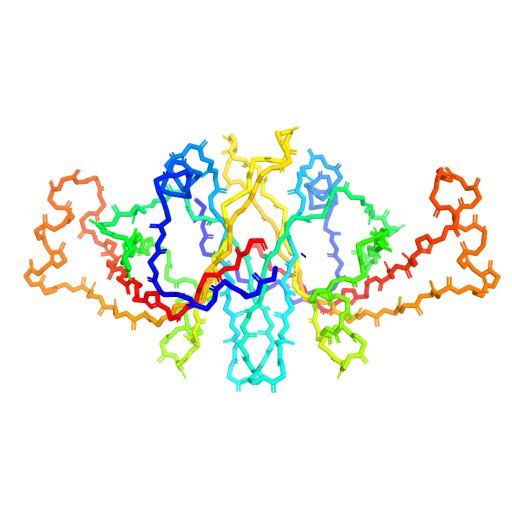30 12.424 32.381 1.00 20.17 121 ALA A C 1
ATOM 959 O O . ALA A 1 140 ? 36.130 11.993 31.286 1.00 21.71 121 ALA A O 1
ATOM 962 N N . PHE B 1 17 ? 29.499 33.267 50.153 1.00 19.70 -2 PHE B N 1
ATOM 963 C CA . PHE B 1 17 ? 29.194 34.067 48.928 1.00 21.80 -2 PHE B CA 1
ATOM 964 C C . PHE B 1 17 ? 27.720 34.517 48.847 1.00 24.81 -2 PHE B C 1
ATOM 965 O O . PHE B 1 17 ? 26.799 33.681 48.914 1.00 24.73 -2 PHE B O 1
ATOM 973 N N . GLN B 1 18 ? 27.523 35.829 48.667 1.00 23.21 -1 GLN B N 1
ATOM 974 C CA . GLN B 1 18 ? 26.194 36.423 48.525 1.00 23.05 -1 GLN B CA 1
ATOM 975 C C . GLN B 1 18 ? 25.528 36.078 47.176 1.00 22.44 -1 GLN B C 1
ATOM 976 O O . GLN B 1 18 ? 26.191 35.763 46.201 1.00 20.31 -1 GLN B O 1
ATOM 978 N N . GLY B 1 19 ? 24.199 36.138 47.148 1.00 24.48 0 GLY B N 1
ATOM 979 C CA . GLY B 1 19 ? 23.433 36.003 45.899 1.00 23.11 0 GLY B CA 1
ATOM 980 C C . GLY B 1 19 ? 23.796 37.179 45.027 1.00 23.64 0 GLY B C 1
ATO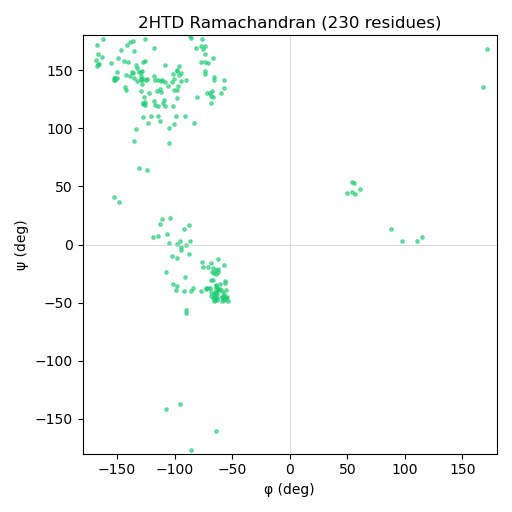M 981 O O . GLY B 1 19 ? 24.010 38.291 45.508 1.00 25.75 0 GLY B O 1
ATOM 995 N N . LYS B 1 21 ? 23.250 39.907 41.892 1.00 18.40 2 LYS B N 1
ATOM 996 C CA . LYS B 1 21 ? 22.208 40.593 41.172 1.00 17.75 2 LYS B CA 1
ATOM 997 C C . LYS B 1 21 ? 22.841 41.154 39.925 1.00 13.55 2 LYS B C 1
ATOM 998 O O . LYS B 1 21 ? 24.051 41.345 39.856 1.00 13.09 2 LYS B O 1
ATOM 1001 N N . LYS B 1 22 ? 22.001 41.360 38.930 1.00 14.00 3 LYS B N 1
ATOM 1002 C CA . LYS B 1 22 ? 22.381 41.940 37.670 1.00 13.89 3 LYS B CA 1
ATOM 1003 C C . LYS B 1 22 ? 22.754 43.385 37.983 1.00 12.43 3 LYS B C 1
ATOM 1004 O O . LYS B 1 22 ? 22.013 44.077 38.706 1.00 12.72 3 LYS B O 1
ATOM 1009 N N . LEU B 1 23 ? 23.894 43.831 37.477 1.00 9.78 4 LEU B N 1
ATOM 1010 C CA . LEU B 1 23 ? 24.355 45.194 37.703 1.00 11.55 4 LEU B CA 1
ATOM 1011 C C . LEU B 1 23 ? 23.943 46.119 36.580 1.00 14.48 4 LEU B C 1
ATOM 1012 O O . LEU B 1 23 ? 24.202 47.312 36.674 1.00 16.23 4 LEU B O 1
ATOM 1017 N N . ASN B 1 24 ? 23.285 45.604 35.536 1.00 14.50 5 ASN B N 1
ATOM 1018 C CA . ASN B 1 24 ? 22.827 46.460 34.433 1.00 14.81 5 ASN B CA 1
ATOM 1019 C C . ASN B 1 24 ? 23.951 47.291 33.824 1.00 12.74 5 ASN B C 1
ATOM 1020 O O . ASN B 1 24 ? 23.809 48.489 33.551 1.00 15.30 5 ASN B O 1
ATOM 1025 N N . THR B 1 25 ? 25.062 46.600 33.596 1.00 12.97 6 THR B N 1
ATOM 1026 C CA . THR B 1 25 ? 26.182 47.111 32.837 1.00 11.80 6 THR B CA 1
ATOM 1027 C C . THR B 1 25 ? 26.876 45.947 32.144 1.00 11.45 6 THR B C 1
ATOM 1028 O O . THR B 1 25 ? 26.717 44.814 32.539 1.00 12.99 6 THR B O 1
ATOM 1032 N N . ASN B 1 26 ? 27.650 46.245 31.108 1.00 9.65 7 ASN B N 1
ATOM 1033 C CA . ASN B 1 26 ? 28.516 45.263 30.503 1.00 10.60 7 ASN B CA 1
ATOM 1034 C C . ASN B 1 26 ? 29.987 45.604 30.730 1.00 11.90 7 ASN B C 1
ATOM 1035 O O . ASN B 1 26 ? 30.858 45.106 30.026 1.00 14.11 7 ASN B O 1
ATOM 1040 N N . LYS B 1 27 ? 30.257 46.476 31.707 1.00 12.75 8 LYS B N 1
ATOM 1041 C CA . LYS B 1 27 ? 31.621 46.955 31.959 1.00 11.97 8 LYS B CA 1
ATOM 1042 C C . LYS B 1 27 ? 32.050 46.514 33.364 1.00 13.98 8 LYS B C 1
ATOM 1043 O O . LYS B 1 27 ? 31.391 46.858 34.345 1.00 13.63 8 LYS B O 1
ATOM 1047 N N . LEU B 1 28 ? 33.130 45.738 33.450 1.00 12.09 9 LEU B N 1
ATOM 1048 C CA . LEU B 1 28 ? 33.743 45.391 34.748 1.00 10.67 9 LEU B CA 1
ATOM 1049 C C . LEU B 1 28 ? 34.324 46.589 35.448 1.00 10.76 9 LEU B C 1
ATOM 1050 O O . LEU B 1 28 ? 34.795 47.523 34.818 1.00 11.45 9 LEU B O 1
ATOM 1055 N N . THR B 1 29 ? 34.178 46.646 36.766 1.00 11.93 10 THR B N 1
ATOM 1056 C CA . THR B 1 29 ? 34.927 47.633 37.562 1.00 10.88 10 THR B CA 1
ATOM 1057 C C . THR B 1 29 ? 36.364 47.125 37.700 1.00 8.51 10 THR B C 1
ATOM 1058 O O . THR B 1 29 ? 36.647 45.935 37.410 1.00 9.75 10 THR B O 1
ATOM 1062 N N . GLU B 1 30 ? 37.236 47.978 38.227 1.00 11.81 11 GLU B N 1
ATOM 1063 C CA . GLU B 1 30 ? 38.623 47.554 38.433 1.00 8.76 11 GLU B CA 1
ATOM 1064 C C . GLU B 1 30 ? 38.701 46.390 39.401 1.00 11.52 11 GLU B C 1
ATOM 1065 O O . GLU B 1 30 ? 39.459 45.461 39.172 1.00 12.88 11 GLU B O 1
ATOM 1071 N N . GLU B 1 31 ? 37.885 46.393 40.457 1.00 7.37 12 GLU B N 1
ATOM 1072 C CA . GLU B 1 31 ? 37.921 45.290 41.409 1.00 11.91 12 GLU B CA 1
ATOM 1073 C C . GLU B 1 31 ? 37.537 44.028 40.707 1.00 9.42 12 GLU B C 1
ATOM 1074 O O . GLU B 1 31 ? 38.047 42.903 41.004 1.00 11.45 12 GLU B O 1
ATOM 1080 N N . GLN B 1 32 ? 36.565 44.109 39.792 1.00 8.58 13 GLN B N 1
ATOM 1081 C CA . GLN B 1 32 ? 36.119 42.884 39.085 1.00 8.98 13 GLN B CA 1
ATOM 1082 C C . GLN B 1 32 ? 37.138 42.384 38.046 1.00 10.82 13 GLN B C 1
ATOM 1083 O O . GLN B 1 32 ? 37.347 41.183 37.876 1.00 10.90 13 GLN B O 1
ATOM 1089 N N . VAL B 1 33 ? 37.756 43.341 37.362 1.00 11.20 14 VAL B N 1
ATOM 1090 C CA . VAL B 1 33 ? 38.874 43.013 36.494 1.00 10.53 14 VAL B CA 1
ATOM 1091 C C . VAL B 1 33 ? 39.950 42.263 37.270 1.00 9.80 14 VAL B C 1
ATOM 1092 O O . VAL B 1 33 ? 40.470 41.231 36.833 1.00 9.86 14 VAL B O 1
ATOM 1096 N N . ASN B 1 34 ? 40.288 42.745 38.451 1.00 9.52 15 ASN B N 1
ATOM 1097 C CA . ASN B 1 34 ? 41.306 42.041 39.248 1.00 9.80 15 ASN B CA 1
ATOM 1098 C C . ASN B 1 34 ? 40.858 40.701 39.764 1.00 9.69 15 ASN B C 1
ATOM 1099 O O . ASN B 1 34 ? 41.661 39.774 39.854 1.00 12.55 15 ASN B O 1
ATOM 1104 N N . LEU B 1 35 ? 39.569 40.530 40.030 1.00 10.18 16 LEU B N 1
ATOM 1105 C CA . LEU B 1 35 ? 39.090 39.166 40.306 1.00 8.69 16 LEU B CA 1
ATOM 1106 C C . LEU B 1 35 ? 39.380 38.165 39.178 1.00 9.66 16 LEU B C 1
ATOM 1107 O O . LEU B 1 35 ? 39.849 37.057 39.438 1.00 11.31 16 LEU B O 1
ATOM 1112 N N . PHE B 1 36 ? 39.063 38.586 37.942 1.00 12.71 17 PHE B N 1
ATOM 1113 C CA . PHE B 1 36 ? 39.323 37.784 36.765 1.00 12.09 17 PHE B CA 1
ATOM 1114 C C . PHE B 1 36 ? 40.791 37.541 36.529 1.00 11.35 17 PHE B C 1
ATOM 1115 O O . PHE B 1 36 ? 41.167 36.436 36.160 1.00 13.69 17 PHE B O 1
ATOM 1123 N N . LYS B 1 37 ? 41.606 38.541 36.785 1.00 13.17 18 LYS B N 1
ATOM 1124 C CA . LYS B 1 37 ? 43.047 38.399 36.600 1.00 12.55 18 LYS B CA 1
ATOM 1125 C C . LYS B 1 37 ? 43.709 37.454 37.600 1.00 14.99 18 LYS B C 1
ATOM 1126 O O . LYS B 1 37 ? 44.653 36.751 37.231 1.00 14.99 18 LYS B O 1
ATOM 1132 N N . ASN B 1 38 ? 43.242 37.475 38.847 1.00 14.01 19 ASN B N 1
ATOM 1133 C CA . ASN B 1 38 ? 43.980 36.935 39.994 1.00 15.64 19 ASN B CA 1
ATOM 1134 C C . ASN B 1 38 ? 43.490 35.580 40.464 1.00 14.90 19 ASN B C 1
ATOM 1135 O O . ASN B 1 38 ? 44.104 34.950 41.348 1.00 17.14 19 ASN B O 1
ATOM 1140 N N . ASN B 1 39 ? 42.359 35.130 39.944 1.00 16.10 20 ASN B N 1
ATOM 1141 C CA . ASN B 1 39 ? 41.783 33.866 40.395 1.00 14.31 20 ASN B CA 1
ATOM 1142 C C . ASN B 1 39 ? 41.523 32.923 39.239 1.00 14.29 20 ASN B C 1
ATOM 1143 O O . ASN B 1 39 ? 41.422 33.333 38.091 1.00 17.42 20 ASN B O 1
ATOM 1148 N N . LEU B 1 40 ? 41.438 31.622 39.548 1.00 14.34 21 LEU B N 1
ATOM 1149 C CA . LEU B 1 40 ? 41.093 30.634 38.584 1.00 15.17 21 LEU B CA 1
ATOM 1150 C C . LEU B 1 40 ? 39.639 30.858 38.203 1.00 13.27 21 LEU B C 1
ATOM 1151 O O . LEU B 1 40 ? 38.748 30.859 39.072 1.00 17.01 21 LEU B O 1
ATOM 1156 N N . VAL B 1 41 ? 39.390 31.077 36.917 1.00 12.79 22 VAL B N 1
ATOM 1157 C CA . VAL B 1 41 ? 38.045 31.342 36.393 1.00 10.95 22 VAL B CA 1
ATOM 1158 C C . VAL B 1 41 ? 37.368 30.032 36.006 1.00 12.81 22 VAL B C 1
ATOM 1159 O O . VAL B 1 41 ? 38.002 29.139 35.443 1.00 17.66 22 VAL B O 1
ATOM 1163 N N . TYR B 1 42 ? 36.062 29.956 36.282 1.00 11.16 23 TYR B N 1
ATOM 1164 C CA . TYR B 1 42 ? 35.235 28.826 35.845 1.00 12.55 23 TYR B CA 1
ATOM 1165 C C . TYR B 1 42 ? 34.259 29.306 34.813 1.00 14.10 23 TYR B C 1
ATOM 1166 O O . TYR B 1 42 ? 33.754 30.431 34.897 1.00 13.96 23 TYR B O 1
ATOM 1175 N N . LEU B 1 43 ? 34.035 28.482 33.809 1.00 12.53 24 LEU B N 1
ATOM 1176 C CA . LEU B 1 43 ? 33.220 28.807 32.654 1.00 13.12 24 LEU B CA 1
ATOM 1177 C C . LEU B 1 43 ? 32.112 27.786 32.485 1.00 15.31 24 LEU B C 1
ATOM 1178 O O . LEU B 1 43 ? 32.331 26.600 32.654 1.00 16.29 24 LEU B O 1
ATOM 1183 N N . ALA B 1 44 ? 30.940 28.265 32.080 1.00 13.26 25 ALA B N 1
ATOM 1184 C CA . ALA B 1 44 ? 29.767 27.433 31.896 1.00 13.08 25 ALA B CA 1
ATOM 1185 C C . ALA B 1 44 ? 29.187 27.692 30.530 1.00 11.83 25 ALA B C 1
ATOM 1186 O O . ALA B 1 44 ? 29.188 28.840 30.057 1.00 12.58 25 ALA B O 1
ATOM 1188 N N . THR B 1 45 ? 28.724 26.615 29.900 1.00 13.16 26 THR B N 1
ATOM 1189 C CA . THR B 1 45 ? 28.094 26.618 28.581 1.00 12.02 26 THR B CA 1
ATOM 1190 C C . THR B 1 45 ? 26.869 25.726 28.643 1.00 12.08 26 THR B C 1
ATOM 1191 O O . THR B 1 45 ? 26.608 25.064 29.648 1.00 13.13 26 THR B O 1
ATOM 1195 N N . VAL B 1 46 ? 26.123 25.698 27.542 1.00 10.74 27 VAL B N 1
ATOM 1196 C CA . VAL B 1 46 ? 24.867 24.968 27.463 1.00 12.20 27 VAL B CA 1
ATOM 1197 C C . VAL B 1 46 ? 24.968 23.974 26.334 1.00 13.70 27 VAL B C 1
ATOM 1198 O O . VAL B 1 46 ? 25.357 24.313 25.205 1.00 14.17 27 VAL B O 1
ATOM 1202 N N . ASP B 1 47 ? 24.618 22.733 26.631 1.00 13.42 28 ASP B N 1
ATOM 1203 C CA . ASP B 1 47 ? 24.734 21.653 25.671 1.00 15.58 28 ASP B CA 1
ATOM 1204 C C . ASP B 1 47 ? 23.528 21.561 24.784 1.00 15.99 28 ASP B C 1
ATOM 1205 O O . ASP B 1 47 ? 22.607 22.399 24.819 1.00 14.66 28 ASP B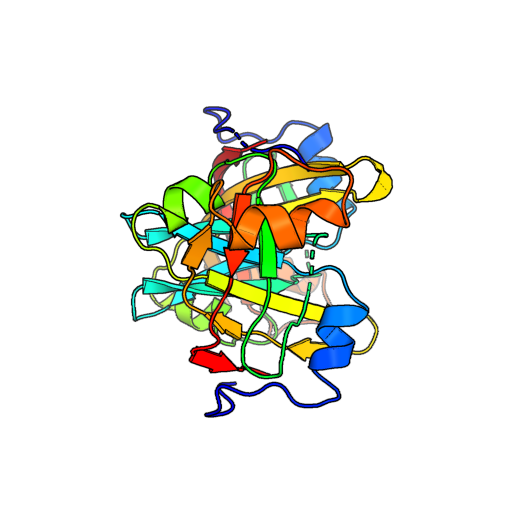 O 1
ATOM 1210 N N . ALA B 1 48 ? 23.542 20.552 23.921 1.00 18.73 29 ALA B N 1
ATOM 1211 C CA . ALA B 1 48 ? 22.537 20.444 22.899 1.00 18.95 29 ALA B CA 1
ATOM 1212 C C . ALA B 1 48 ? 21.123 20.161 23.437 1.00 18.05 29 ALA B C 1
ATOM 1213 O O . ALA B 1 48 ? 20.141 20.390 22.738 1.00 19.79 29 ALA B O 1
ATOM 1215 N N . ASP B 1 49 ? 21.032 19.640 24.657 1.00 18.82 30 ASP B N 1
ATOM 1216 C CA . ASP B 1 49 ? 19.735 19.354 25.291 1.00 19.25 30 ASP B CA 1
ATOM 1217 C C . ASP B 1 49 ? 19.286 20.504 26.192 1.00 17.44 30 ASP B C 1
ATOM 1218 O O . ASP B 1 49 ? 18.261 20.411 26.840 1.00 18.47 30 ASP B O 1
ATOM 1223 N N . GLY B 1 50 ? 20.051 21.575 26.238 1.00 14.54 31 GLY B N 1
ATOM 1224 C CA . GLY B 1 50 ? 19.705 22.709 27.051 1.00 13.41 31 GLY B CA 1
ATOM 1225 C C . GLY B 1 50 ? 20.232 22.612 28.464 1.00 15.65 31 GLY B C 1
ATOM 1226 O O . GLY B 1 50 ? 19.850 23.399 29.318 1.00 17.71 31 GLY B O 1
ATOM 1227 N N . ASN B 1 51 ? 21.146 21.680 28.708 1.00 12.72 32 ASN B N 1
ATOM 1228 C CA . ASN B 1 51 ? 21.688 21.480 30.052 1.00 11.66 32 ASN B CA 1
ATOM 1229 C C . ASN B 1 51 ? 23.002 22.178 30.235 1.00 12.95 32 ASN B C 1
ATOM 1230 O O . ASN B 1 51 ? 23.771 22.317 29.294 1.00 12.48 32 ASN B O 1
ATOM 1235 N N . PRO B 1 52 ? 23.293 22.600 31.468 1.00 12.40 33 PRO B N 1
ATOM 1236 C CA . PRO B 1 52 ? 24.562 23.238 31.709 1.00 13.38 33 PRO B CA 1
ATOM 1237 C C . PRO B 1 52 ? 25.764 22.299 31.721 1.00 12.09 33 PRO B C 1
ATOM 1238 O O . PRO B 1 52 ? 25.643 21.107 31.974 1.00 11.51 33 PRO B O 1
ATOM 1242 N N . GLN B 1 53 ? 26.916 22.900 31.462 1.00 12.66 34 GLN B N 1
ATOM 1243 C CA . GLN B 1 53 ? 28.230 22.255 31.545 1.00 14.15 34 GLN B CA 1
ATOM 1244 C C . GLN B 1 53 ? 29.144 23.243 32.235 1.00 11.83 34 GLN B C 1
ATOM 1245 O O . GLN B 1 53 ? 28.942 24.441 32.111 1.00 13.10 34 GLN B O 1
ATOM 1251 N N . VAL B 1 54 ? 30.130 22.775 33.009 1.00 11.33 35 VAL B N 1
ATOM 1252 C CA . VAL B 1 54 ? 31.007 23.752 33.734 1.00 12.16 35 VAL B CA 1
ATOM 1253 C C . VAL B 1 54 ? 32.403 23.192 33.931 1.00 11.80 35 VAL B C 1
ATOM 1254 O O . VAL B 1 54 ? 32.581 21.988 34.172 1.00 12.75 35 VAL B O 1
ATOM 1258 N N . GLY B 1 55 ? 33.391 24.063 33.827 1.00 13.33 36 GLY B N 1
ATOM 1259 C CA . GLY B 1 55 ? 34.781 23.664 34.053 1.00 11.12 36 GLY B CA 1
ATOM 1260 C C . GLY B 1 55 ? 35.691 24.883 34.194 1.00 10.39 36 GLY B C 1
ATOM 1261 O O . GLY B 1 55 ? 35.327 25.992 33.857 1.00 16.18 36 GLY B O 1
ATOM 1262 N N . PRO B 1 56 ? 36.894 24.662 34.728 1.00 13.12 37 PRO B N 1
ATOM 1263 C CA . PRO B 1 56 ? 37.898 25.683 34.963 1.00 13.93 37 PRO B CA 1
ATOM 1264 C C . PRO B 1 56 ? 38.566 26.144 33.664 1.00 15.68 37 PRO B C 1
ATOM 1265 O O . PRO B 1 56 ? 38.704 25.319 32.752 1.00 16.90 37 PRO B O 1
ATOM 1269 N N . LYS B 1 57 ? 38.966 27.420 33.561 1.00 15.29 38 LYS B N 1
ATOM 1270 C CA . LYS B 1 57 ? 39.770 27.903 32.430 1.00 16.38 38 LYS B CA 1
ATOM 1271 C C . LYS B 1 57 ? 40.938 28.751 32.926 1.00 14.37 38 LYS B C 1
ATOM 1272 O O . LYS B 1 57 ? 40.782 29.914 33.230 1.00 21.14 38 LYS B O 1
ATOM 1278 N N . GLY B 1 58 ? 42.109 28.142 32.993 1.00 14.37 39 GLY B N 1
ATOM 1279 C CA . GLY B 1 58 ? 43.293 28.815 33.512 1.00 13.91 39 GLY B CA 1
ATOM 1280 C C . GLY B 1 58 ? 43.828 29.962 32.670 1.00 15.82 39 GLY B C 1
ATOM 1281 O O . GLY B 1 58 ? 44.545 30.833 33.171 1.00 16.51 39 GLY B O 1
ATOM 1282 N N . SER B 1 59 ? 43.515 29.956 31.375 1.00 14.45 40 SER B N 1
ATOM 1283 C CA . SER B 1 59 ? 44.105 30.950 30.442 1.00 14.72 40 SER B CA 1
ATOM 1284 C C . SER B 1 59 ? 43.299 32.228 30.269 1.00 16.72 40 SER B C 1
ATOM 1285 O O . SER B 1 59 ? 43.598 33.020 29.375 1.00 17.79 40 SER B O 1
ATOM 1296 N N . THR B 1 61 ? 42.044 35.887 30.349 1.00 14.48 42 THR B N 1
ATOM 1297 C CA . THR B 1 61 ? 42.539 37.231 30.545 1.00 15.91 42 THR B CA 1
ATOM 1298 C C . THR B 1 61 ? 41.489 38.280 30.237 1.00 17.51 42 THR B C 1
ATOM 1299 O O . THR B 1 61 ? 40.444 38.001 29.641 1.00 18.28 42 THR B O 1
ATOM 1303 N N . VAL B 1 62 ? 41.798 39.512 30.637 1.00 14.98 43 VAL B N 1
ATOM 1304 C CA . VAL B 1 62 ? 40.899 40.621 30.483 1.00 14.81 43 VAL B CA 1
ATOM 1305 C C . VAL B 1 62 ? 41.508 41.501 29.422 1.00 15.49 43 VAL B C 1
ATOM 1306 O O . VAL B 1 62 ? 42.658 41.946 29.561 1.00 16.85 43 VAL B O 1
ATOM 1310 N N . LEU B 1 63 ? 40.771 41.744 28.331 1.00 13.96 44 LEU B N 1
ATOM 1311 C CA . LEU B 1 63 ? 41.261 42.629 27.283 1.00 14.55 44 LEU B CA 1
ATOM 1312 C C . LEU B 1 63 ? 40.939 44.087 27.597 1.00 13.96 44 LEU B C 1
ATOM 1313 O O . LEU B 1 63 ? 41.721 44.978 27.359 1.00 16.29 44 LEU B O 1
ATOM 1318 N N . ASP B 1 64 ? 39.755 44.304 28.124 1.00 14.71 45 ASP B N 1
ATOM 1319 C CA . ASP B 1 64 ? 39.258 45.606 28.498 1.00 15.65 45 ASP B CA 1
ATOM 1320 C C . ASP B 1 64 ? 37.992 45.321 29.348 1.00 12.80 45 ASP B C 1
ATOM 1321 O O . ASP B 1 64 ? 37.562 44.174 29.481 1.00 13.74 45 ASP B O 1
ATOM 1326 N N . PRO B 1 65 ? 37.417 46.344 29.977 1.00 15.57 46 PRO B N 1
ATOM 1327 C CA . PRO B 1 65 ? 36.311 46.127 30.915 1.00 14.58 46 PRO B CA 1
ATOM 1328 C C . PRO B 1 65 ? 35.096 45.393 30.351 1.00 14.42 46 PRO B C 1
ATOM 1329 O O . PRO B 1 65 ? 34.318 44.857 31.138 1.00 15.84 46 PRO B O 1
ATOM 1333 N N . SER B 1 66 ? 34.958 45.328 29.020 1.00 14.15 47 SER B N 1
ATOM 1334 C CA . SER B 1 66 ? 33.829 44.589 28.427 1.00 15.69 47 SER B CA 1
ATOM 1335 C C . SER B 1 66 ? 34.218 43.372 27.627 1.00 14.54 47 SER B C 1
ATOM 1336 O O . SER B 1 66 ? 33.344 42.791 26.965 1.00 13.75 47 SER B O 1
ATOM 1339 N N . HIS B 1 67 ? 35.498 42.996 27.647 1.00 14.11 48 HIS B N 1
ATOM 1340 C CA . HIS B 1 67 ? 35.993 41.859 26.855 1.00 14.90 48 HIS B CA 1
ATOM 1341 C C . HIS B 1 67 ? 37.038 41.020 27.547 1.00 15.30 48 HIS B C 1
ATOM 1342 O O . HIS B 1 67 ? 38.013 41.523 28.078 1.00 12.77 48 HIS B O 1
ATOM 1349 N N . LEU B 1 68 ? 36.844 39.702 27.496 1.00 11.73 49 LEU B N 1
ATOM 1350 C CA . LEU B 1 68 ? 37.768 38.736 28.010 1.00 14.43 49 LEU B CA 1
ATOM 1351 C C . LEU B 1 68 ? 38.270 37.861 26.890 1.00 10.84 49 LEU B C 1
ATOM 1352 O O . LEU B 1 68 ? 37.742 37.898 25.793 1.00 12.55 49 LEU B O 1
ATOM 1357 N N . GLN B 1 69 ? 39.292 37.072 27.180 1.00 12.89 50 GLN B N 1
ATOM 1358 C CA . GLN B 1 69 ? 39.866 36.175 26.196 1.00 12.74 50 GLN B CA 1
ATOM 1359 C C . GLN B 1 69 ? 40.478 34.961 26.860 1.00 14.12 50 GLN B C 1
ATOM 1360 O O . GLN B 1 69 ? 41.077 35.086 27.931 1.00 12.58 50 GLN B O 1
ATOM 1366 N N . TYR B 1 70 ? 40.380 33.786 26.239 1.00 11.15 51 TYR B N 1
ATOM 1367 C CA . TYR B 1 70 ? 41.085 32.623 26.713 1.00 12.96 51 TYR B CA 1
ATOM 1368 C C . TYR B 1 70 ? 41.508 31.734 25.558 1.00 13.94 51 TYR B C 1
ATOM 1369 O O . TYR B 1 70 ? 41.067 31.934 24.423 1.00 13.68 51 TYR B O 1
ATOM 1378 N N . LEU B 1 71 ? 42.384 30.773 25.848 1.00 13.41 52 LEU B N 1
ATOM 1379 C CA . LEU B 1 71 ? 42.823 29.814 24.872 1.00 14.33 52 LEU B CA 1
ATOM 1380 C C . LEU B 1 71 ? 42.031 28.546 25.020 1.00 17.07 52 LEU B C 1
ATOM 1381 O O . LEU B 1 71 ? 41.849 28.029 26.123 1.00 18.08 52 LEU B O 1
ATOM 1386 N N . GLU B 1 72 ? 41.549 28.037 23.887 1.00 16.31 53 GLU B N 1
ATOM 1387 C CA . GLU B 1 72 ? 40.883 26.763 23.866 1.00 16.56 53 GLU B CA 1
ATOM 1388 C C . GLU B 1 72 ? 41.868 25.730 23.350 1.00 16.43 53 GLU B C 1
ATOM 1389 O O . GLU B 1 72 ? 42.168 25.674 22.151 1.00 15.09 53 GLU B O 1
ATOM 1395 N N . LYS B 1 73 ? 42.385 24.940 24.282 1.00 18.87 54 LYS B N 1
ATOM 1396 C CA . LYS B 1 73 ? 43.419 23.945 23.992 1.00 18.36 54 LYS B CA 1
ATOM 1397 C C . LYS B 1 73 ? 42.839 22.557 23.814 1.00 20.92 54 LYS B C 1
ATOM 1398 O O . LYS B 1 73 ? 43.326 21.800 23.019 1.00 21.60 54 LYS B O 1
ATOM 1404 N N . THR B 1 74 ? 41.800 22.254 24.579 1.00 25.91 55 THR B N 1
ATOM 1405 C CA . THR B 1 74 ? 41.237 20.907 24.677 1.00 27.47 55 THR B CA 1
ATOM 1406 C C . THR B 1 74 ? 40.257 20.653 23.537 1.00 25.70 55 THR B C 1
ATOM 1407 O O . THR B 1 74 ? 40.212 19.562 22.990 1.00 25.66 55 THR B O 1
ATOM 1411 N N . LYS B 1 75 ? 39.497 21.678 23.167 1.00 23.90 56 LYS B N 1
ATOM 1412 C CA . LYS B 1 75 ? 38.488 21.566 22.135 1.00 26.13 56 LYS B CA 1
ATOM 1413 C C . LYS B 1 75 ? 37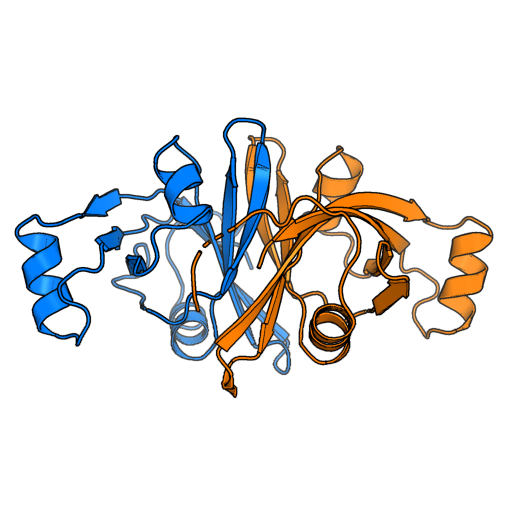.537 20.410 22.478 1.00 25.35 56 LYS B C 1
ATOM 1414 O O . LYS B 1 75 ? 37.332 19.478 21.701 1.00 24.01 56 LYS B O 1
ATOM 1420 N N . GLY B 1 76 ? 36.990 20.497 23.696 1.00 22.69 57 GLY B N 1
ATOM 1421 C CA . GLY B 1 76 ? 36.108 19.470 24.262 1.00 20.06 57 GLY B CA 1
ATOM 1422 C C . GLY B 1 76 ? 34.665 19.961 24.287 1.00 19.15 57 GLY B C 1
ATOM 1423 O O . GLY B 1 76 ? 34.213 20.604 23.344 1.00 18.45 57 GLY B O 1
ATOM 1424 N N . GLU B 1 77 ? 33.932 19.638 25.347 1.00 18.42 58 GLU B N 1
ATOM 1425 C CA . GLU B 1 77 ? 32.496 19.984 25.388 1.00 16.78 58 GLU B CA 1
ATOM 1426 C C . GLU B 1 77 ? 32.185 21.475 25.379 1.00 15.52 58 GLU B C 1
ATOM 1427 O O . GLU B 1 77 ? 31.288 21.884 24.653 1.00 15.66 58 GLU B O 1
ATOM 1433 N N . ALA B 1 78 ? 32.884 22.271 26.185 1.00 15.24 59 ALA B N 1
ATOM 1434 C CA . ALA B 1 78 ? 32.676 23.709 26.149 1.00 16.20 59 ALA B CA 1
ATOM 1435 C C . ALA B 1 78 ? 32.847 24.234 24.721 1.00 16.39 59 ALA B C 1
ATOM 1436 O O . ALA B 1 78 ? 32.064 25.030 24.245 1.00 15.74 59 ALA B O 1
ATOM 1438 N N . TYR B 1 79 ? 33.888 23.783 24.036 1.00 16.29 60 TYR B N 1
ATOM 1439 C CA . TYR B 1 79 ? 34.163 24.292 22.706 1.00 15.32 60 TYR B CA 1
ATOM 1440 C C . TYR B 1 79 ? 33.066 23.870 21.753 1.00 13.87 60 TYR B C 1
ATOM 1441 O O . TYR B 1 79 ? 32.574 24.686 20.989 1.00 15.60 60 TYR B O 1
ATOM 1450 N N . GLU B 1 80 ? 32.674 22.598 21.794 1.00 13.77 61 GLU B N 1
ATOM 1451 C CA . GLU B 1 80 ? 31.590 22.117 20.939 1.00 13.54 61 GLU B CA 1
ATOM 1452 C C . GLU B 1 80 ? 30.291 22.872 21.230 1.00 13.74 61 GLU B C 1
ATOM 1453 O O . GLU B 1 80 ? 29.555 23.170 20.302 1.00 13.13 61 GLU B O 1
ATOM 1459 N N . ASN B 1 81 ? 30.011 23.196 22.499 1.00 12.38 62 ASN B N 1
ATOM 1460 C CA . ASN B 1 81 ? 28.792 23.969 22.835 1.00 11.99 62 ASN B CA 1
ATOM 1461 C C . ASN B 1 81 ? 28.857 25.372 22.271 1.00 12.87 62 ASN B C 1
ATOM 1462 O O . ASN B 1 81 ? 27.886 25.877 21.693 1.00 11.65 62 ASN B O 1
ATOM 1467 N N . ILE B 1 82 ? 30.030 25.988 22.393 1.00 11.75 63 ILE B N 1
ATOM 1468 C CA . ILE B 1 82 ? 30.239 27.338 21.870 1.00 13.90 63 ILE B CA 1
ATOM 1469 C C . ILE B 1 82 ? 30.115 27.331 20.352 1.00 15.45 63 ILE B C 1
ATOM 1470 O O . ILE B 1 82 ? 29.480 28.213 19.780 1.00 15.51 63 ILE B O 1
ATOM 1475 N N . LYS B 1 83 ? 30.682 26.314 19.712 1.00 15.42 64 LYS B N 1
ATOM 1476 C CA . LYS B 1 83 ? 30.631 26.200 18.243 1.00 17.64 64 LYS B CA 1
ATOM 1477 C C . LYS B 1 83 ? 29.188 26.014 17.779 1.00 16.14 64 LYS B C 1
ATOM 1478 O O . LYS B 1 83 ? 28.840 26.341 16.641 1.00 19.22 64 LYS B O 1
ATOM 1484 N N . ARG B 1 84 ? 28.336 25.482 18.652 1.00 16.79 65 ARG B N 1
ATOM 1485 C CA . ARG B 1 84 ? 26.923 25.269 18.343 1.00 17.46 65 ARG B CA 1
ATOM 1486 C C . ARG B 1 84 ? 26.055 26.478 18.709 1.00 16.37 65 ARG B C 1
ATOM 1487 O O . ARG B 1 84 ? 24.846 26.456 18.493 1.00 18.97 65 ARG B O 1
ATOM 1495 N N . GLY B 1 85 ? 26.665 27.519 19.253 1.00 15.24 66 GLY B N 1
ATOM 1496 C CA . GLY B 1 85 ? 25.976 28.786 19.521 1.00 14.50 66 GLY B CA 1
ATOM 1497 C C . GLY B 1 85 ? 25.731 29.153 20.965 1.00 16.38 66 GLY B C 1
ATOM 1498 O O . GLY B 1 85 ? 25.112 30.199 21.256 1.00 14.45 66 GLY B O 1
ATOM 1499 N N . SER B 1 86 ? 26.211 28.328 21.884 1.00 13.47 67 SER B N 1
ATOM 1500 C CA . SER B 1 86 ? 26.011 28.638 23.298 1.00 11.93 67 SER B CA 1
ATOM 1501 C C . SER B 1 86 ? 26.571 29.998 23.699 1.00 12.80 67 SER B C 1
ATOM 1502 O O . SER B 1 86 ? 27.690 30.362 23.316 1.00 14.23 67 SER B O 1
ATOM 1505 N N . LYS B 1 87 ? 25.844 30.704 24.567 1.00 13.45 68 LYS B N 1
ATOM 1506 C CA . LYS B 1 87 ? 26.452 31.775 25.343 1.00 13.26 68 LYS B CA 1
ATOM 1507 C C . LYS B 1 87 ? 27.306 31.184 26.474 1.00 13.95 68 LYS B C 1
ATOM 1508 O O . LYS B 1 87 ? 27.305 29.980 26.684 1.00 14.36 68 LYS B O 1
ATOM 1514 N N . VAL B 1 88 ? 28.109 32.041 27.108 1.00 14.24 69 VAL B N 1
ATOM 1515 C CA . VAL B 1 88 ? 29.110 31.610 28.048 1.00 12.26 69 VAL B CA 1
ATOM 1516 C C . VAL B 1 88 ? 28.913 32.430 29.317 1.00 11.70 69 VAL B C 1
ATOM 1517 O O . VAL B 1 88 ? 28.742 33.659 29.263 1.00 15.92 69 VAL B O 1
ATOM 1521 N N . ALA B 1 89 ? 28.892 31.735 30.444 1.00 14.31 70 ALA B N 1
ATOM 1522 C CA . ALA B 1 89 ? 28.934 32.393 31.756 1.00 11.47 70 ALA B CA 1
ATOM 1523 C C . ALA B 1 89 ? 30.313 32.135 32.370 1.00 13.79 70 ALA B C 1
ATOM 1524 O O . ALA B 1 89 ? 30.864 31.029 32.273 1.00 14.48 70 ALA B O 1
ATOM 1526 N N . LEU B 1 90 ? 30.851 33.160 33.015 1.00 13.53 71 LEU B N 1
ATOM 1527 C CA A LEU B 1 90 ? 32.128 33.040 33.720 0.50 14.94 71 LEU B CA 1
ATOM 1528 C CA B LEU B 1 90 ? 32.135 33.055 33.699 0.50 14.97 71 LEU B CA 1
ATOM 1529 C C . LEU B 1 90 ? 31.995 33.590 35.115 1.00 14.33 71 LEU B C 1
ATOM 1530 O O . LEU B 1 90 ? 31.340 34.613 35.323 1.00 18.04 71 LEU B O 1
ATOM 1539 N N . VAL B 1 91 ? 32.679 32.939 36.052 1.00 13.66 72 VAL B N 1
ATOM 1540 C CA . VAL B 1 91 ? 32.793 33.439 37.406 1.00 12.73 72 VAL B CA 1
ATOM 1541 C C . VAL B 1 91 ? 34.235 33.469 37.845 1.00 13.75 72 VAL B C 1
ATOM 1542 O O . VAL B 1 91 ? 35.000 32.544 37.573 1.00 13.60 72 VAL B O 1
ATOM 1546 N N . ALA B 1 92 ? 34.570 34.500 38.604 1.00 12.47 73 ALA B N 1
ATOM 1547 C CA . ALA B 1 92 ? 35.856 34.601 39.283 1.00 13.73 73 ALA B CA 1
ATOM 1548 C C . ALA B 1 92 ? 35.572 34.892 40.762 1.00 14.49 73 ALA B C 1
ATOM 1549 O O . ALA B 1 92 ? 34.915 35.881 41.092 1.00 15.61 73 ALA B O 1
ATOM 1551 N N . ALA B 1 93 ? 36.040 34.022 41.649 1.00 13.26 74 ALA B N 1
ATOM 1552 C CA . ALA B 1 93 ? 35.708 34.112 43.066 1.00 13.39 74 ALA B CA 1
ATOM 1553 C C . ALA B 1 93 ? 36.982 34.155 43.889 1.00 15.64 74 ALA B C 1
ATOM 1554 O O . ALA B 1 93 ? 37.960 33.498 43.555 1.00 18.28 74 ALA B O 1
ATOM 1556 N N . ASP B 1 94 ? 36.959 34.974 44.941 1.00 17.13 75 ASP B N 1
ATOM 1557 C CA . ASP B 1 94 ? 38.065 35.078 45.887 1.00 16.60 75 ASP B CA 1
ATOM 1558 C C . ASP B 1 94 ? 37.544 34.523 47.192 1.00 15.87 75 ASP B C 1
ATOM 1559 O O . ASP B 1 94 ? 36.735 35.150 47.869 1.00 17.92 75 ASP B O 1
ATOM 1564 N N . VAL B 1 95 ? 37.996 33.328 47.548 1.00 18.87 76 VAL B N 1
ATOM 1565 C CA . VAL B 1 95 ? 37.462 32.634 48.697 1.00 17.99 76 VAL B CA 1
ATOM 1566 C C . VAL B 1 95 ? 37.773 33.367 50.000 1.00 15.19 76 VAL B C 1
ATOM 1567 O O . VAL B 1 95 ? 36.882 33.510 50.838 1.00 19.35 76 VAL B O 1
ATOM 1570 N N . PRO B 1 96 ? 39.022 33.826 50.178 1.00 11.97 77 PRO B N 1
ATOM 1571 C CA . PRO B 1 96 ? 39.333 34.480 51.459 1.00 11.52 77 PRO B CA 1
ATOM 1572 C C . PRO B 1 96 ? 38.437 35.671 51.807 1.00 9.63 77 PRO B C 1
ATOM 1573 O O . PRO B 1 96 ? 38.176 35.904 52.983 1.00 11.25 77 PRO B O 1
ATOM 1577 N N . SER B 1 97 ? 37.996 36.419 50.802 1.00 7.52 78 SER B N 1
ATOM 1578 C CA . SER B 1 97 ? 37.117 37.552 51.015 1.00 8.30 78 SER B CA 1
ATOM 1579 C C . SER B 1 97 ? 35.642 37.217 50.767 1.00 9.06 78 SER B C 1
ATOM 1580 O O . SER B 1 97 ? 34.773 38.020 51.084 1.00 9.28 78 SER B O 1
ATOM 1583 N N . HIS B 1 98 ? 35.376 36.053 50.184 1.00 10.52 79 HIS B N 1
ATOM 1584 C CA . HIS B 1 98 ? 34.042 35.726 49.653 1.00 12.09 79 HIS B CA 1
ATOM 1585 C C . HIS B 1 98 ? 33.472 36.809 48.761 1.00 14.56 79 HIS B C 1
ATOM 1586 O O . HIS B 1 98 ? 32.294 37.185 48.886 1.00 18.79 79 HIS B O 1
ATOM 1593 N N . THR B 1 99 ? 34.310 37.339 47.874 1.00 11.96 80 THR B N 1
ATOM 1594 C CA . THR B 1 99 ? 33.841 38.288 46.859 1.00 9.73 80 THR B CA 1
ATOM 1595 C C . THR B 1 99 ? 33.882 37.520 45.562 1.00 12.14 80 THR B C 1
ATOM 1596 O O . THR B 1 99 ? 34.619 36.528 45.444 1.00 8.48 80 THR B O 1
ATOM 1600 N N . ALA B 1 100 ? 33.052 37.930 44.604 1.00 10.56 81 ALA B N 1
ATOM 1601 C CA . ALA B 1 100 ? 32.982 37.249 43.325 1.00 9.13 81 ALA B CA 1
ATOM 1602 C C . ALA B 1 100 ? 32.291 38.156 42.325 1.00 10.12 81 ALA B C 1
ATOM 1603 O O . ALA B 1 100 ? 31.628 39.145 42.675 1.00 12.03 81 ALA B O 1
ATOM 1605 N N . VAL B 1 101 ? 32.513 37.819 41.068 1.00 8.67 82 VAL B N 1
ATOM 1606 C CA . VAL B 1 101 ? 31.830 38.467 39.953 1.00 9.18 82 VAL B CA 1
ATOM 1607 C C . VAL B 1 101 ? 31.519 37.427 38.901 1.00 10.39 82 VAL B C 1
ATOM 1608 O O . VAL B 1 101 ? 32.287 36.482 38.730 1.00 8.41 82 VAL B O 1
ATOM 1612 N N . ARG B 1 102 ? 30.392 37.578 38.210 1.00 9.83 83 ARG B N 1
ATOM 1613 C CA . ARG B 1 102 ? 30.019 36.672 37.140 1.00 8.99 83 ARG B CA 1
ATOM 1614 C C . ARG B 1 102 ? 29.683 37.486 35.950 1.00 10.25 83 ARG B C 1
ATOM 1615 O O . ARG B 1 102 ? 29.213 38.626 36.090 1.00 8.41 83 ARG B O 1
ATOM 1623 N N . VAL B 1 103 ? 29.943 36.957 34.766 1.00 9.41 84 VAL B N 1
ATOM 1624 C CA . VAL B 1 103 ? 29.481 37.599 33.564 1.00 9.73 84 VAL B CA 1
ATOM 1625 C C . VAL B 1 103 ? 28.709 36.633 32.705 1.00 8.77 84 VAL B C 1
ATOM 1626 O O . VAL B 1 103 ? 28.844 35.441 32.820 1.00 10.98 84 VAL B O 1
ATOM 1630 N N . LEU B 1 104 ? 27.863 37.198 31.860 1.00 9.01 85 LEU B N 1
ATOM 1631 C CA . LEU B 1 104 ? 27.249 36.490 30.732 1.00 10.50 85 LEU B CA 1
ATOM 1632 C C . LEU B 1 104 ? 27.871 37.137 29.498 1.00 10.54 85 LEU B C 1
ATOM 1633 O O . LEU B 1 104 ? 27.911 38.368 29.388 1.00 11.05 85 LEU B O 1
ATOM 1638 N N . ALA B 1 105 ? 28.350 36.297 28.575 1.00 10.24 86 ALA B N 1
ATOM 1639 C CA . ALA B 1 105 ? 29.076 36.773 27.395 1.00 9.82 86 ALA B CA 1
ATOM 1640 C C . ALA B 1 105 ? 28.688 35.980 26.156 1.00 10.19 86 ALA B C 1
ATOM 1641 O O . ALA B 1 105 ? 28.222 34.834 26.230 1.00 9.81 86 ALA B O 1
ATOM 1643 N N . THR B 1 106 ? 28.904 36.602 25.005 1.00 8.89 87 THR B N 1
ATOM 1644 C CA . THR B 1 106 ? 28.851 35.902 23.738 1.00 9.09 87 THR B CA 1
ATOM 1645 C C . THR B 1 106 ? 30.280 35.640 23.294 1.00 10.83 87 THR B C 1
ATOM 1646 O O . THR B 1 106 ? 31.149 36.436 23.570 1.00 12.99 87 THR B O 1
ATOM 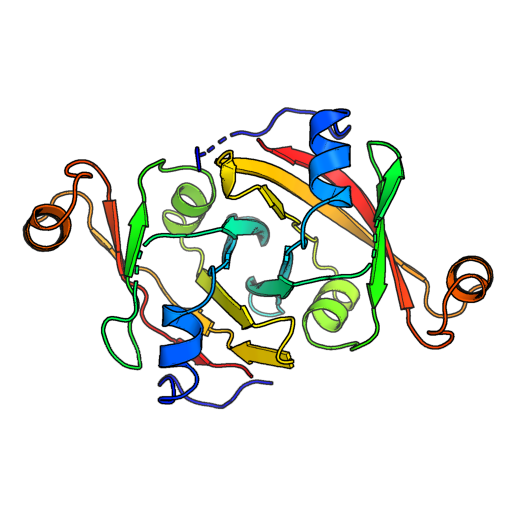1650 N N . ALA B 1 107 ? 30.506 34.514 22.620 1.00 9.86 88 ALA B N 1
ATOM 1651 C CA . ALA B 1 107 ? 31.822 34.067 22.233 1.00 8.70 88 ALA B CA 1
ATOM 1652 C C . ALA B 1 107 ? 32.099 34.381 20.783 1.00 11.49 88 ALA B C 1
ATOM 1653 O O . ALA B 1 107 ? 31.203 34.300 19.943 1.00 9.48 88 ALA B O 1
ATOM 1655 N N . GLU B 1 108 ? 33.343 34.753 20.508 1.00 11.05 89 GLU B N 1
ATOM 1656 C CA . GLU B 1 108 ? 33.844 35.021 19.150 1.00 14.85 89 GLU B CA 1
ATOM 1657 C C . GLU B 1 108 ? 35.085 34.154 19.034 1.00 10.71 89 GLU B C 1
ATOM 1658 O O . GLU B 1 108 ? 36.083 34.392 19.715 1.00 10.62 89 GLU B O 1
ATOM 1664 N N . VAL B 1 109 ? 35.020 33.100 18.228 1.00 11.47 90 VAL B N 1
ATOM 1665 C CA . VAL B 1 109 ? 36.112 32.147 18.180 1.00 11.72 90 VAL B CA 1
ATOM 1666 C C . VAL B 1 109 ? 37.006 32.373 16.969 1.00 11.23 90 VAL B C 1
ATOM 1667 O O . VAL B 1 109 ? 36.508 32.502 15.849 1.00 11.26 90 VAL B O 1
ATOM 1671 N N . HIS B 1 110 ? 38.316 32.376 17.195 1.00 9.08 91 HIS B N 1
ATOM 1672 C CA . HIS B 1 110 ? 39.296 32.614 16.156 1.00 10.10 91 HIS B CA 1
ATOM 1673 C C . HIS B 1 110 ? 40.170 31.412 16.100 1.00 12.26 91 HIS B C 1
ATOM 1674 O O . HIS B 1 110 ? 40.912 31.156 17.034 1.00 13.04 91 HIS B O 1
ATOM 1681 N N . GLU B 1 111 ? 40.066 30.640 15.025 1.00 14.06 92 GLU B N 1
ATOM 1682 C CA . GLU B 1 111 ? 40.761 29.350 14.953 1.00 18.14 92 GLU B CA 1
ATOM 1683 C C . GLU B 1 111 ? 42.156 29.507 14.358 1.00 18.08 92 GLU B C 1
ATOM 1684 O O . GLU B 1 111 ? 43.160 29.212 15.026 1.00 20.84 92 GLU B O 1
ATOM 1690 N N . ASP B 1 112 ? 42.237 30.014 13.134 1.00 17.59 93 ASP B N 1
ATOM 1691 C CA . ASP B 1 112 ? 43.542 30.194 12.480 1.00 18.49 93 ASP B CA 1
ATOM 1692 C C . ASP B 1 112 ? 43.576 31.397 11.539 1.00 14.87 93 ASP B C 1
ATOM 1693 O O . ASP B 1 112 ? 44.199 31.367 10.482 1.00 14.07 93 ASP B O 1
ATOM 1698 N N . ASP B 1 113 ? 42.892 32.456 11.934 1.00 12.36 94 ASP B N 1
ATOM 1699 C CA . ASP B 1 113 ? 42.927 33.694 11.180 1.00 10.17 94 ASP B CA 1
ATOM 1700 C C . ASP B 1 113 ? 44.130 34.502 11.635 1.00 8.49 94 ASP B C 1
ATOM 1701 O O . ASP B 1 113 ? 44.878 34.087 12.500 1.00 7.37 94 ASP B O 1
ATOM 1706 N N . ASP B 1 114 ? 44.368 35.652 11.031 1.00 8.64 95 ASP B N 1
ATOM 1707 C CA . ASP B 1 114 ? 45.545 36.412 11.374 1.00 8.00 95 ASP B CA 1
ATOM 1708 C C . ASP B 1 114 ? 45.472 36.929 12.812 1.00 7.42 95 ASP B C 1
ATOM 1709 O O . ASP B 1 114 ? 46.495 37.095 13.467 1.00 8.61 95 ASP B O 1
ATOM 1714 N N . TYR B 1 115 ? 44.282 37.193 13.321 1.00 8.10 96 TYR B N 1
ATOM 1715 C CA . TYR B 1 115 ? 44.171 37.616 14.725 1.00 10.34 96 TYR B CA 1
ATOM 1716 C C . TYR B 1 115 ? 44.633 36.531 15.664 1.00 8.13 96 TYR B C 1
ATOM 1717 O O . TYR B 1 115 ? 45.430 36.788 16.592 1.00 11.33 96 TYR B O 1
ATOM 1726 N N . ALA B 1 116 ? 44.150 35.310 15.439 1.00 7.56 97 ALA B N 1
ATOM 1727 C CA . ALA B 1 116 ? 44.584 34.165 16.219 1.00 10.12 97 ALA B CA 1
ATOM 1728 C C . ALA B 1 116 ? 46.112 34.006 16.153 1.00 9.41 97 ALA B C 1
ATOM 1729 O O . ALA B 1 116 ? 46.785 33.788 17.173 1.00 8.77 97 ALA B O 1
ATOM 1731 N N . LYS B 1 117 ? 46.665 34.089 14.952 1.00 12.47 98 LYS B N 1
ATOM 1732 C CA . LYS B 1 117 ? 48.083 33.942 14.805 1.00 13.09 98 LYS B CA 1
ATOM 1733 C C . LYS B 1 117 ? 48.869 34.978 15.607 1.00 14.74 98 LYS B C 1
ATOM 1734 O O . LYS B 1 117 ? 49.925 34.655 16.170 1.00 14.60 98 LYS B O 1
ATOM 1740 N N . LYS B 1 118 ? 48.384 36.224 15.615 1.00 13.39 99 LYS B N 1
ATOM 1741 C CA . LYS B 1 118 ? 49.027 37.314 16.344 1.00 14.70 99 LYS B CA 1
ATOM 1742 C C . LYS B 1 118 ? 48.984 37.057 17.847 1.00 14.73 99 LYS B C 1
ATOM 1743 O O . LYS B 1 118 ? 50.000 37.157 18.540 1.00 16.79 99 LYS B O 1
ATOM 1747 N N . VAL B 1 119 ? 47.811 36.684 18.341 1.00 13.37 100 VAL B N 1
ATOM 1748 C CA . VAL B 1 119 ? 47.635 36.373 19.755 1.00 14.68 100 VAL B CA 1
ATOM 1749 C C . VAL B 1 119 ? 48.484 35.162 20.178 1.00 13.86 100 VAL B C 1
ATOM 1750 O O . VAL B 1 119 ? 49.183 35.168 21.216 1.00 14.22 100 VAL B O 1
ATOM 1754 N N . LEU B 1 120 ? 48.453 34.114 19.370 1.00 11.91 101 LEU B N 1
ATOM 1755 C CA . LEU B 1 120 ? 49.101 32.879 19.765 1.00 12.26 101 LEU B CA 1
ATOM 1756 C C . LEU B 1 120 ? 50.614 32.962 19.649 1.00 12.81 101 LEU B C 1
ATOM 1757 O O . LEU B 1 120 ? 51.319 32.179 20.271 1.00 15.57 101 LEU B O 1
ATOM 1762 N N . ALA B 1 121 ? 51.125 33.915 18.876 1.00 16.65 102 ALA B N 1
ATOM 1763 C CA . ALA B 1 121 ? 52.577 34.064 18.750 1.00 14.20 102 ALA B CA 1
ATOM 1764 C C . ALA B 1 121 ? 53.196 34.447 20.085 1.00 15.41 102 ALA B C 1
ATOM 1765 O O . ALA B 1 121 ? 54.398 34.252 20.287 1.00 16.86 102 ALA B O 1
ATOM 1767 N N . LYS B 1 122 ? 52.394 35.020 20.980 1.00 17.51 103 LYS B N 1
ATOM 1768 C CA . LYS B 1 122 ? 5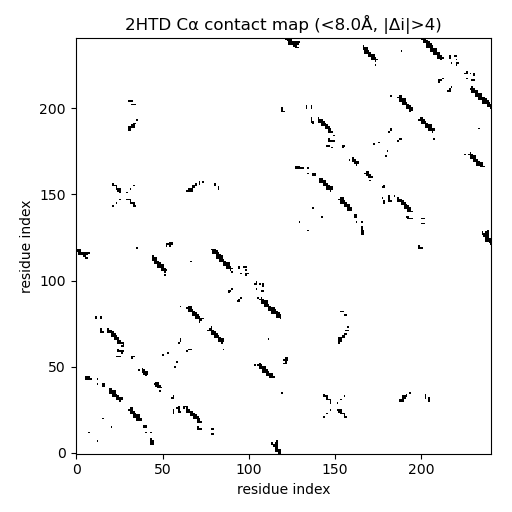2.864 35.395 22.320 1.00 19.81 103 LYS B CA 1
ATOM 1769 C C . LYS B 1 122 ? 52.761 34.234 23.321 1.00 19.40 103 LYS B C 1
ATOM 1770 O O . LYS B 1 122 ? 53.058 34.408 24.504 1.00 21.28 103 LYS B O 1
ATOM 1775 N N . THR B 1 123 ? 52.336 33.063 22.847 1.00 15.93 104 THR B N 1
ATOM 1776 C CA . THR B 1 123 ? 52.102 31.902 23.701 1.00 16.62 104 THR B CA 1
ATOM 1777 C C . THR B 1 123 ? 52.888 30.712 23.178 1.00 14.65 104 THR B C 1
ATOM 1778 O O . THR B 1 123 ? 53.504 30.792 22.129 1.00 17.79 104 THR B O 1
ATOM 1782 N N . GLU B 1 124 ? 52.826 29.596 23.900 1.00 15.32 105 GLU B N 1
ATOM 1783 C CA . GLU B 1 124 ? 53.435 28.332 23.465 1.00 15.96 105 GLU B CA 1
ATOM 1784 C C . GLU B 1 124 ? 52.392 27.331 22.934 1.00 15.19 105 GLU B C 1
ATOM 1785 O O . GLU B 1 124 ? 52.636 26.130 22.885 1.00 17.62 105 GLU B O 1
ATOM 1791 N N . PHE B 1 125 ? 51.239 27.826 22.490 1.00 15.70 106 PHE B N 1
ATOM 1792 C CA . PHE B 1 125 ? 50.147 26.955 22.065 1.00 15.56 106 PHE B CA 1
ATOM 1793 C C . PHE B 1 125 ? 49.622 27.399 20.697 1.00 14.27 106 PHE B C 1
ATOM 1794 O O . PHE B 1 125 ? 48.453 27.827 20.579 1.00 12.38 106 PHE B O 1
ATOM 1802 N N . PRO B 1 126 ? 50.466 27.272 19.652 1.00 15.22 107 PRO B N 1
ATOM 1803 C CA . PRO B 1 126 ? 50.116 27.788 18.329 1.00 16.70 107 PRO B CA 1
ATOM 1804 C C . PRO B 1 126 ? 48.891 27.133 17.710 1.00 14.84 107 PRO B C 1
ATOM 1805 O O . PRO B 1 126 ? 48.312 27.692 16.799 1.00 15.52 107 PRO B O 1
ATOM 1809 N N . ASN B 1 127 ? 48.533 25.935 18.172 1.00 15.91 108 ASN B N 1
ATOM 1810 C CA . ASN B 1 127 ? 47.357 25.250 17.647 1.00 13.82 108 ASN B CA 1
ATOM 1811 C C . ASN B 1 127 ? 46.107 25.406 18.480 1.00 15.65 108 ASN B C 1
ATOM 1812 O O . ASN B 1 127 ? 45.061 24.903 18.121 1.00 16.64 108 ASN B O 1
ATOM 1817 N N . ALA B 1 128 ? 46.186 26.136 19.575 1.00 12.30 109 ALA B N 1
ATOM 1818 C CA . ALA B 1 128 ? 44.975 26.426 20.326 1.00 13.91 109 ALA B CA 1
ATOM 1819 C C . ALA B 1 128 ? 44.060 27.331 19.496 1.00 14.82 109 ALA B C 1
ATOM 1820 O O . ALA B 1 128 ? 44.510 28.024 18.559 1.00 16.09 109 ALA B O 1
ATOM 1822 N N . PHE B 1 129 ? 42.777 27.363 19.851 1.00 13.62 110 PHE B N 1
ATOM 1823 C CA . PHE B 1 129 ? 41.884 28.416 19.371 1.00 11.87 110 PHE B CA 1
ATOM 1824 C C . PHE B 1 129 ? 41.806 29.552 20.369 1.00 14.85 110 PHE B C 1
ATOM 1825 O O . PHE B 1 129 ? 41.937 29.340 21.590 1.00 18.80 110 PHE B O 1
ATOM 1833 N N . VAL B 1 130 ? 41.625 30.766 19.859 1.00 13.79 111 VAL B N 1
ATOM 1834 C CA . VAL B 1 130 ? 41.512 31.950 20.693 1.00 13.63 111 VAL B CA 1
ATOM 1835 C C . VAL B 1 130 ? 40.051 32.297 20.773 1.00 14.49 111 VAL B C 1
ATOM 1836 O O . VAL B 1 130 ? 39.397 32.494 19.760 1.00 15.15 111 VAL B O 1
ATOM 1840 N N . VAL B 1 131 ? 39.522 32.288 21.987 1.00 16.08 112 VAL B N 1
ATOM 1841 C CA . VAL B 1 131 ? 38.132 32.639 22.185 1.00 13.82 112 VAL B CA 1
ATOM 1842 C C . VAL B 1 131 ? 38.055 33.993 22.864 1.00 13.15 112 VAL B C 1
ATOM 1843 O O . VAL B 1 131 ? 38.549 34.156 23.952 1.00 14.12 112 VAL B O 1
ATOM 1847 N N . ASN B 1 132 ? 37.433 34.951 22.196 1.00 13.72 113 ASN B N 1
ATOM 1848 C CA . ASN B 1 132 ? 37.143 36.250 22.779 1.00 13.91 113 ASN B CA 1
ATOM 1849 C C . ASN B 1 132 ? 35.716 36.228 23.309 1.00 14.36 113 ASN B C 1
ATOM 1850 O O . ASN B 1 132 ? 34.837 35.638 22.709 1.00 15.54 113 ASN B O 1
ATOM 1855 N N . LEU B 1 133 ? 35.482 36.942 24.405 1.00 15.34 114 LEU B N 1
ATOM 1856 C CA . LEU B 1 133 ? 34.192 36.909 25.077 1.00 13.57 114 LEU B CA 1
ATOM 1857 C C . LEU B 1 133 ? 33.742 38.339 25.230 1.00 13.70 114 LEU B C 1
ATOM 1858 O O . LEU B 1 133 ? 34.436 39.139 25.855 1.00 15.94 114 LEU B O 1
ATOM 1863 N N . ASN B 1 134 ? 32.581 38.637 24.676 1.00 12.49 115 ASN B N 1
ATOM 1864 C CA . ASN B 1 134 ? 31.992 39.953 24.702 1.00 15.27 115 ASN B CA 1
ATOM 1865 C C . ASN B 1 134 ? 30.971 39.971 25.811 1.00 12.42 115 ASN B C 1
ATOM 1866 O O . ASN B 1 134 ? 29.924 39.322 25.743 1.00 12.05 115 ASN B O 1
ATOM 1871 N N . ILE B 1 135 ? 31.294 40.712 26.858 1.00 15.43 116 ILE B N 1
ATOM 1872 C CA . ILE B 1 135 ? 30.449 40.770 28.009 1.00 14.17 116 ILE B CA 1
ATOM 1873 C C . ILE B 1 135 ? 29.136 41.448 27.672 1.00 13.59 116 ILE B C 1
ATOM 1874 O O . ILE B 1 135 ? 29.105 42.557 27.096 1.00 15.42 116 ILE B O 1
ATOM 1879 N N . GLU B 1 136 ? 28.049 40.768 27.993 1.00 13.54 117 GLU B N 1
ATOM 1880 C CA . GLU B 1 136 ? 26.700 41.300 27.847 1.00 15.30 117 GLU B CA 1
ATOM 1881 C C . GLU B 1 136 ? 26.146 41.837 29.153 1.00 14.71 117 GLU B C 1
ATOM 1882 O O . GLU B 1 136 ? 25.418 42.832 29.167 1.00 12.94 117 GLU B O 1
ATOM 1888 N N . GLU B 1 137 ? 26.435 41.136 30.245 1.00 13.37 118 GLU B N 1
ATOM 1889 C CA . GLU B 1 137 ? 25.943 41.527 31.544 1.00 14.55 118 GLU B CA 1
ATOM 1890 C C . GLU B 1 137 ? 26.931 41.100 32.611 1.00 13.56 118 GLU B C 1
ATOM 1891 O O . GLU B 1 137 ? 27.568 40.068 32.489 1.00 14.80 118 GLU B O 1
ATOM 1897 N N . VAL B 1 138 ? 26.977 41.891 33.666 1.00 11.97 119 VAL B N 1
ATOM 1898 C CA . VAL B 1 138 ? 27.775 41.617 34.861 1.00 11.70 119 VAL B CA 1
ATOM 1899 C C . VAL B 1 138 ? 26.841 41.449 36.049 1.00 11.95 119 VAL B C 1
ATOM 1900 O O . VAL B 1 138 ? 25.857 42.187 36.179 1.00 12.95 119 VAL B O 1
ATOM 1904 N N . PHE B 1 139 ? 27.196 40.503 36.921 1.00 11.71 120 PHE B N 1
ATOM 1905 C CA . PHE B 1 139 ? 26.462 40.200 38.123 1.00 13.43 120 PHE B CA 1
ATOM 1906 C C . PHE B 1 139 ? 27.426 40.216 39.287 1.00 13.99 120 PHE B C 1
ATOM 1907 O O . PHE B 1 139 ? 28.543 39.722 39.165 1.00 14.30 120 PHE B O 1
ATOM 1915 N N . ALA B 1 140 ? 27.016 40.789 40.416 1.00 14.10 121 ALA B N 1
ATOM 1916 C CA . ALA B 1 140 ? 27.829 40.680 41.640 1.00 16.46 121 ALA B CA 1
ATOM 1917 C C . ALA B 1 140 ? 26.976 40.854 42.874 1.00 22.71 121 ALA B C 1
ATOM 1918 O O . ALA B 1 140 ? 25.830 41.311 42.753 1.00 19.78 121 ALA B O 1
#

InterPro domains:
  IPR011576 Pyridoxamine 5'-phosphate oxidase, N-terminal [PF01243] (13-120)
  IPR012349 FMN-binding split barrel [G3DSA:2.30.110.10] (1-121)

CATH classification: 2.30.110.10